Protein AF-A0A8H5XL39-F1 (afdb_monomer)

Nearest PDB structures (foldseek):
  5o1r-assembly1_A  TM=2.141E-01  e=3.597E-01  Neisseria meningitidis
  5o1r-assembly2_B  TM=2.208E-01  e=5.199E-01  Neisseria meningitidis
  2og9-assembly1_A  TM=3.375E-01  e=4.266E+00  Polaromonas sp. JS666
  8iz3-assembly1_A  TM=2.301E-01  e=5.549E+00  Aequorea victoria

Solvent-accessible surface area (backbone atoms only — not comparable to full-atom values): 13547 Å² total; per-residue (Å²): 130,86,73,82,77,81,85,65,69,86,87,86,50,95,49,65,71,30,72,38,78,43,62,37,97,57,47,41,44,32,32,42,26,25,74,36,61,58,75,101,50,79,49,76,38,59,47,29,40,23,35,58,79,29,55,84,44,48,79,43,53,48,58,56,58,41,61,71,59,54,88,61,94,74,80,65,56,51,44,82,46,77,46,100,83,65,46,80,43,77,52,60,76,73,63,49,61,87,45,62,58,48,95,90,40,61,41,58,58,83,77,62,95,56,88,75,68,49,60,41,62,20,37,37,41,39,38,40,38,34,58,71,26,87,84,44,42,95,24,34,22,31,32,34,38,29,24,27,46,77,67,47,74,46,28,43,48,70,70,45,74,31,53,71,60,27,68,47,74,42,55,51,48,57,92,54,60,43,35,40,31,45,35,76,50,89,79,41,60,53,36,40,37,43,87,90,45,73,49,45,30,80,69,82,38,27,84,79,26,58,33,53,38,43,62,41,102,90,38,33,73,58,97,36,28,35,58,28,40,32,40,46,81,40,69,80,126

Sequence (237 aa):
TDRAGEIAGEWQVCYVGGRQFFTHPEVGDFSVTFSKGGGDQDGLHSPIIQLAGYNDWEPFNLDDIIKEQGDSDYGKLCTHGGQPEGILDWSCGVPKSGASAAFGISLIAPDSSQAGFQPGWCTAHVNQYQKNELGTGSKYAFDVVIKDAGGNQIGHVQHVEVDDGGHLSVPSKLPFTFDISAGAVDSDPVTFAYAGQTWVCNGEDQSAHGCTLGNGPNNGYENGDREGDMGFTCDAA

pLDDT: mean 74.23, std 15.85, range [33.22, 95.06]

Radius of gyration: 19.78 Å; Cα contacts (8 Å, |Δi|>4): 502; chains: 1; bounding box: 53×43×57 Å

Foldseek 3Di:
DDDDDDDQDDDDFFDAQTKDWGADPFQGIKIKGFNDADDPAHGTDQIWIFGCLAQNGDTDGVVLLQVLVPDDPPDRQWDWDADPVSDIDIDGDHHTPPDQDDPLAGRDHQDDPDQDAAFFKKKKKKKKFADPASPLHRFIFMWMWIHGPVRHTFWIDPRHTAHAQGKDFIRGSAPWTWMWTHHRDQLDWIWTDDPHDIDTQDPPCCVVWVWDFDRDDVQGDDRRMGIIMTIDGGDDD

Structure (mmCIF, N/CA/C/O backbone):
data_AF-A0A8H5XL39-F1
#
_entry.id   AF-A0A8H5XL39-F1
#
loop_
_atom_site.group_PDB
_atom_site.id
_atom_site.type_symbol
_atom_site.label_atom_id
_atom_site.label_alt_id
_atom_site.label_comp_id
_atom_site.label_asym_id
_atom_site.label_entity_id
_atom_site.label_seq_id
_atom_site.pdbx_PDB_ins_code
_atom_site.Cartn_x
_atom_site.Cartn_y
_atom_site.Cartn_z
_atom_site.occupancy
_atom_site.B_iso_or_equiv
_atom_site.auth_seq_id
_atom_site.auth_comp_id
_atom_site.auth_asym_id
_atom_site.auth_atom_id
_atom_site.pdbx_PDB_model_num
ATOM 1 N N . THR A 1 1 ? 6.159 25.761 -9.282 1.00 33.28 1 THR A N 1
ATOM 2 C CA . THR A 1 1 ? 6.597 25.265 -10.598 1.00 33.28 1 THR A CA 1
ATOM 3 C C . THR A 1 1 ? 7.801 24.402 -10.353 1.00 33.28 1 THR A C 1
ATOM 5 O O . THR A 1 1 ? 8.887 24.939 -10.142 1.00 33.28 1 THR A O 1
ATOM 8 N N . ASP A 1 2 ? 7.572 23.098 -10.256 1.00 33.22 2 ASP A N 1
ATOM 9 C CA . ASP A 1 2 ? 8.635 22.117 -10.070 1.00 33.22 2 ASP A CA 1
ATOM 10 C C . ASP A 1 2 ? 9.589 22.209 -11.261 1.00 33.22 2 ASP A C 1
ATOM 12 O O . ASP A 1 2 ? 9.164 22.320 -12.414 1.00 33.22 2 ASP A O 1
ATOM 16 N N . ARG A 1 3 ? 10.883 22.338 -10.971 1.00 39.66 3 ARG A N 1
ATOM 17 C CA . ARG A 1 3 ? 11.907 22.482 -12.006 1.00 39.66 3 ARG A CA 1
ATOM 18 C C . ARG A 1 3 ? 12.070 21.139 -12.715 1.00 39.66 3 ARG A C 1
ATOM 20 O O . ARG A 1 3 ? 12.139 20.110 -12.052 1.00 39.66 3 ARG A O 1
ATOM 27 N N . ALA A 1 4 ? 12.164 21.170 -14.046 1.00 43.91 4 ALA A N 1
ATOM 28 C CA . ALA A 1 4 ? 12.658 20.038 -14.825 1.00 43.91 4 ALA A CA 1
ATOM 29 C C . ALA A 1 4 ? 14.009 19.582 -14.237 1.00 43.91 4 ALA A C 1
ATOM 31 O O . ALA A 1 4 ? 14.841 20.431 -13.908 1.00 43.91 4 ALA A O 1
ATOM 32 N N . GLY A 1 5 ? 14.132 18.268 -14.032 1.00 55.78 5 GLY A N 1
ATOM 33 C CA . GLY A 1 5 ? 14.998 17.628 -13.038 1.00 55.78 5 GLY A CA 1
ATOM 34 C C . GLY A 1 5 ? 16.476 18.021 -13.047 1.00 55.78 5 GLY A C 1
ATOM 35 O O . GLY A 1 5 ? 17.059 18.371 -14.072 1.00 55.78 5 GLY A O 1
ATOM 36 N N . GLU A 1 6 ? 17.089 17.940 -11.866 1.00 58.81 6 GLU A N 1
ATOM 37 C CA . GLU A 1 6 ? 18.536 18.056 -11.694 1.00 58.81 6 GLU A CA 1
ATOM 38 C C . GLU A 1 6 ? 19.219 16.745 -12.116 1.00 58.81 6 GLU A C 1
ATOM 40 O O . GLU A 1 6 ? 18.739 15.649 -11.821 1.00 58.81 6 GLU A O 1
ATOM 45 N N . ILE A 1 7 ? 20.352 16.844 -12.817 1.00 64.00 7 ILE A N 1
ATOM 46 C CA . ILE A 1 7 ? 21.148 15.672 -13.202 1.00 64.00 7 ILE A CA 1
ATOM 47 C C . ILE A 1 7 ? 21.809 15.112 -11.938 1.00 64.00 7 ILE A C 1
ATOM 49 O O . ILE A 1 7 ? 22.637 15.780 -11.322 1.00 64.00 7 ILE A O 1
ATOM 53 N N . ALA A 1 8 ? 21.467 13.876 -11.569 1.00 64.50 8 ALA A N 1
ATOM 54 C CA . ALA A 1 8 ? 21.927 13.244 -10.329 1.00 64.50 8 ALA A CA 1
ATOM 55 C C . ALA A 1 8 ? 23.402 12.787 -10.338 1.00 64.50 8 ALA A C 1
ATOM 57 O O . ALA A 1 8 ? 23.940 12.428 -9.292 1.00 64.50 8 ALA A O 1
ATOM 58 N N . GLY A 1 9 ? 24.067 12.787 -11.497 1.00 70.81 9 GLY A N 1
ATOM 59 C CA . GLY A 1 9 ? 25.484 12.443 -11.635 1.00 70.81 9 GLY A CA 1
ATOM 60 C C . GLY A 1 9 ? 25.826 11.807 -12.981 1.00 70.81 9 GLY A C 1
ATOM 61 O O . GLY A 1 9 ? 24.971 11.667 -13.854 1.00 70.81 9 GLY A O 1
ATOM 62 N N . GLU A 1 10 ? 27.091 11.419 -13.146 1.00 75.44 10 GLU A N 1
ATOM 63 C CA . GLU A 1 10 ? 27.560 10.673 -14.319 1.00 75.44 10 GLU A CA 1
ATOM 64 C C . GLU A 1 10 ? 27.267 9.175 -14.183 1.00 75.44 10 GLU A C 1
ATOM 66 O O . GLU A 1 10 ? 27.404 8.586 -13.108 1.00 75.44 10 GLU A O 1
ATOM 71 N N . TRP A 1 11 ? 26.903 8.542 -15.297 1.00 79.50 11 TRP A N 1
ATOM 72 C CA . TRP A 1 11 ? 26.612 7.115 -15.348 1.00 79.50 11 TRP A CA 1
ATOM 73 C C . TRP A 1 11 ? 27.886 6.300 -15.596 1.00 79.50 11 TRP A C 1
ATOM 75 O O . TRP A 1 11 ? 28.571 6.511 -16.595 1.00 79.50 11 TRP A O 1
ATOM 85 N N . GLN A 1 12 ? 28.197 5.343 -14.719 1.00 81.06 12 GLN A N 1
ATOM 86 C CA . GLN A 1 12 ? 29.414 4.522 -14.808 1.00 81.06 12 GLN A CA 1
ATOM 87 C C . GLN A 1 12 ? 29.141 3.041 -15.101 1.00 81.06 12 GLN A C 1
ATOM 89 O O . GLN A 1 12 ? 30.077 2.281 -15.351 1.00 81.06 12 GLN A O 1
ATOM 94 N N . VAL A 1 13 ? 27.873 2.614 -15.106 1.00 80.81 13 VAL A N 1
ATOM 95 C CA . VAL A 1 13 ? 27.493 1.200 -15.254 1.00 80.81 13 VAL A CA 1
ATOM 96 C C . VAL A 1 13 ? 26.530 0.987 -16.430 1.00 80.81 13 VAL A C 1
ATOM 98 O O . VAL A 1 13 ? 25.326 0.850 -16.252 1.00 80.81 13 VAL A O 1
ATOM 101 N N . CYS A 1 14 ? 27.044 0.955 -17.661 1.00 79.44 14 CYS A N 1
ATOM 102 C CA . CYS A 1 14 ? 26.228 0.829 -18.882 1.00 79.44 14 CYS A CA 1
ATOM 103 C C . CYS A 1 14 ? 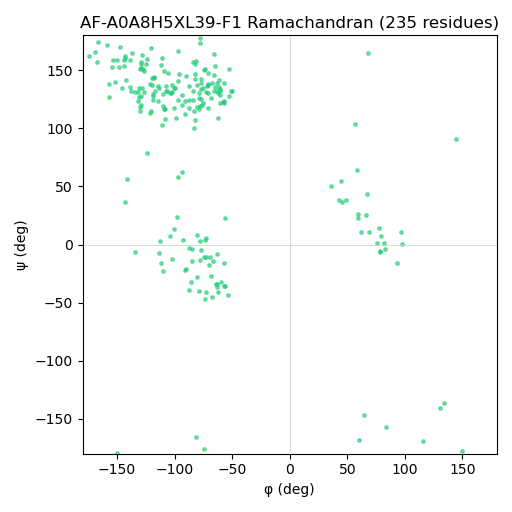26.058 -0.629 -19.362 1.00 79.44 14 CYS A C 1
ATOM 105 O O . CYS A 1 14 ? 26.503 -0.975 -20.455 1.00 79.44 14 CYS A O 1
ATOM 107 N N . TYR A 1 15 ? 25.428 -1.498 -18.567 1.00 85.62 15 TYR A N 1
ATOM 108 C CA . TYR A 1 15 ? 25.039 -2.851 -18.994 1.00 85.62 15 TYR A CA 1
ATOM 109 C C . TYR A 1 15 ? 23.829 -3.375 -18.204 1.00 85.62 15 TYR A C 1
ATOM 111 O O . TYR A 1 15 ? 23.547 -2.906 -17.102 1.00 85.62 15 TYR A O 1
ATOM 119 N N . VAL A 1 16 ? 23.119 -4.363 -18.760 1.00 88.06 16 VAL A N 1
ATOM 120 C CA . VAL A 1 16 ? 21.937 -4.983 -18.132 1.00 88.06 16 VAL A CA 1
ATOM 121 C C . VAL A 1 16 ? 22.298 -5.619 -16.788 1.00 88.06 16 VAL A C 1
ATOM 123 O O . VAL A 1 16 ? 23.278 -6.354 -16.690 1.00 88.06 16 VAL A O 1
ATOM 126 N N . GLY A 1 17 ? 21.504 -5.338 -15.754 1.00 88.88 17 GLY A N 1
ATOM 127 C CA . GLY A 1 17 ? 21.737 -5.792 -14.378 1.00 88.88 17 GLY A CA 1
ATOM 128 C C . GLY A 1 17 ? 22.795 -4.986 -13.617 1.00 88.88 17 GLY A C 1
ATOM 129 O O . GLY A 1 17 ? 22.969 -5.177 -12.415 1.00 88.88 17 GLY A O 1
ATOM 130 N N . GLY A 1 18 ? 23.483 -4.057 -14.283 1.00 90.06 18 GLY A N 1
ATOM 131 C CA . GLY A 1 18 ? 24.383 -3.117 -13.638 1.00 90.06 18 GLY A CA 1
ATOM 132 C C . GLY A 1 18 ? 23.620 -2.124 -12.763 1.00 90.06 18 GLY A C 1
ATOM 133 O O . GLY A 1 18 ? 22.696 -1.463 -13.233 1.00 90.06 18 GLY A O 1
ATOM 134 N N . ARG A 1 19 ? 23.998 -2.019 -11.485 1.00 92.38 19 ARG A N 1
ATOM 135 C CA . ARG A 1 19 ? 23.390 -1.093 -10.520 1.00 92.38 19 ARG A CA 1
ATOM 136 C C . ARG A 1 19 ? 24.270 0.138 -10.335 1.00 92.38 19 ARG A C 1
ATOM 138 O O . ARG A 1 19 ? 25.404 0.022 -9.875 1.00 92.38 19 ARG A O 1
ATOM 145 N N . GLN A 1 20 ? 23.738 1.303 -10.687 1.00 91.12 20 GLN A N 1
ATOM 146 C CA . GLN A 1 20 ? 24.382 2.599 -10.490 1.00 91.12 20 GLN A CA 1
ATOM 147 C C . GLN A 1 20 ? 23.808 3.271 -9.245 1.00 91.12 20 GLN A C 1
ATOM 149 O O . GLN A 1 20 ? 22.594 3.296 -9.078 1.00 91.12 20 GLN A O 1
ATOM 154 N N . PHE A 1 21 ? 24.668 3.835 -8.400 1.00 90.75 21 PHE A N 1
ATOM 155 C CA . PHE A 1 21 ? 24.277 4.567 -7.193 1.00 90.75 21 PHE A CA 1
ATOM 156 C C . PHE A 1 21 ? 24.441 6.074 -7.388 1.00 90.75 21 PHE A C 1
ATOM 158 O O . PHE A 1 21 ? 25.349 6.517 -8.097 1.00 90.75 21 PHE A O 1
ATOM 165 N N . PHE A 1 22 ? 23.575 6.836 -6.733 1.00 88.12 22 PHE A N 1
ATOM 166 C CA . PHE A 1 22 ? 23.490 8.287 -6.775 1.00 88.12 22 PHE A CA 1
ATOM 167 C C . PHE A 1 22 ? 23.128 8.833 -5.392 1.00 88.12 22 PHE A C 1
ATOM 169 O O . PHE A 1 22 ? 22.538 8.130 -4.573 1.00 88.12 22 PHE A O 1
ATOM 176 N N . THR A 1 23 ? 23.412 10.114 -5.175 1.00 84.06 23 THR A N 1
ATOM 177 C CA . THR A 1 23 ? 22.975 10.856 -3.989 1.00 84.06 23 THR A CA 1
ATOM 178 C C . THR A 1 23 ? 22.380 12.177 -4.450 1.00 84.06 23 THR A C 1
ATOM 180 O O . THR A 1 23 ? 23.054 12.952 -5.128 1.00 84.06 23 THR A O 1
ATOM 183 N N . HIS A 1 24 ? 21.130 12.452 -4.079 1.00 80.62 24 HIS A N 1
ATOM 184 C CA . HIS A 1 24 ? 20.454 13.706 -4.411 1.00 80.62 24 HIS A CA 1
ATOM 185 C C . HIS A 1 24 ? 20.004 14.439 -3.139 1.00 80.62 24 HIS A C 1
ATOM 187 O O . HIS A 1 24 ? 19.449 13.795 -2.247 1.00 80.62 24 HIS A O 1
ATOM 193 N N . PRO A 1 25 ? 20.162 15.775 -3.037 1.00 71.69 25 PRO A N 1
ATOM 194 C CA . PRO A 1 25 ? 19.815 16.522 -1.824 1.00 71.69 25 PRO A CA 1
ATOM 195 C C . PRO A 1 25 ? 18.364 16.346 -1.364 1.00 71.69 25 PRO A C 1
ATOM 197 O O . PRO A 1 25 ? 18.100 16.316 -0.166 1.00 71.69 25 PRO A O 1
ATOM 200 N N . GLU A 1 26 ? 17.425 16.225 -2.307 1.00 66.31 26 GLU A N 1
ATOM 201 C CA . GLU A 1 26 ? 16.003 16.074 -1.979 1.00 66.31 26 GLU A CA 1
ATOM 202 C C . GLU A 1 26 ? 15.545 14.624 -1.808 1.00 66.31 26 GLU A C 1
ATOM 204 O O . GLU A 1 26 ? 14.519 14.419 -1.179 1.00 66.31 26 GLU A O 1
ATOM 209 N N . VAL A 1 27 ? 16.255 13.631 -2.350 1.00 69.06 27 VAL A N 1
ATOM 210 C CA . VAL A 1 27 ? 15.794 12.222 -2.392 1.00 69.06 27 VAL A CA 1
ATOM 211 C C . VAL A 1 27 ? 16.622 11.333 -1.456 1.00 69.06 27 VAL A C 1
ATOM 213 O O . VAL A 1 27 ? 16.145 10.308 -0.984 1.00 69.06 27 VAL A O 1
ATOM 216 N N . GLY A 1 28 ? 17.845 11.752 -1.122 1.00 76.19 28 GLY A N 1
ATOM 217 C CA . GLY A 1 28 ? 18.827 10.930 -0.424 1.00 76.19 28 GLY A CA 1
ATOM 218 C C . GLY A 1 28 ? 19.598 10.024 -1.383 1.00 76.19 28 GLY A C 1
ATOM 219 O O . GLY A 1 28 ? 19.727 10.323 -2.575 1.00 76.19 28 GLY A O 1
ATOM 220 N N . ASP A 1 29 ? 20.139 8.934 -0.844 1.00 83.25 29 ASP A N 1
ATOM 221 C CA . ASP A 1 29 ? 20.838 7.924 -1.635 1.00 83.25 29 ASP A CA 1
ATOM 222 C C . ASP A 1 29 ? 19.830 7.068 -2.403 1.00 83.25 29 ASP A C 1
ATOM 224 O O . ASP A 1 29 ? 18.823 6.614 -1.856 1.00 83.25 29 ASP A O 1
ATOM 228 N N . PHE A 1 30 ? 20.109 6.829 -3.678 1.00 86.12 30 PHE A N 1
ATOM 229 C CA . PHE A 1 30 ? 19.300 5.964 -4.520 1.00 86.12 30 PHE A CA 1
ATOM 230 C C . PHE A 1 30 ? 20.147 5.243 -5.557 1.00 86.12 30 PHE A C 1
ATOM 232 O O . PHE A 1 30 ? 21.334 5.508 -5.735 1.00 86.12 30 PHE A O 1
ATOM 239 N N . SER A 1 31 ? 19.540 4.281 -6.235 1.00 89.81 31 SER A N 1
ATOM 240 C CA . SER A 1 31 ? 20.189 3.523 -7.283 1.00 89.81 31 SER A CA 1
ATOM 241 C C . SER A 1 31 ? 19.227 3.189 -8.395 1.00 89.81 31 SER A C 1
ATOM 243 O O . SER A 1 31 ? 18.027 3.051 -8.161 1.00 89.81 31 SER A O 1
ATOM 245 N N . VAL A 1 32 ? 19.783 3.001 -9.581 1.00 88.75 32 VAL A N 1
ATOM 246 C CA . VAL A 1 32 ? 19.041 2.598 -10.765 1.00 88.75 32 VAL A CA 1
ATOM 247 C C . VAL A 1 32 ? 19.718 1.381 -11.386 1.00 88.75 32 VAL A C 1
ATOM 249 O O . VAL A 1 32 ? 20.944 1.343 -11.535 1.00 88.75 32 VAL A O 1
ATOM 252 N N . THR A 1 33 ? 18.914 0.389 -11.755 1.00 91.00 33 THR A N 1
ATOM 253 C CA . THR A 1 33 ? 19.331 -0.804 -12.496 1.00 91.00 33 THR A CA 1
ATOM 254 C C . THR A 1 33 ? 18.457 -0.960 -13.727 1.00 91.00 33 THR A C 1
ATOM 256 O O . THR A 1 33 ? 17.239 -0.936 -13.621 1.00 91.00 33 THR A O 1
ATOM 259 N N . PHE A 1 34 ? 19.050 -1.175 -14.897 1.00 88.88 34 PHE A N 1
ATOM 260 C CA . PHE A 1 34 ? 18.278 -1.528 -16.089 1.00 88.88 34 PHE A CA 1
ATOM 261 C C . PHE A 1 34 ? 18.157 -3.043 -16.208 1.00 88.88 34 PHE A C 1
ATOM 263 O O . PHE A 1 34 ? 19.164 -3.755 -16.235 1.00 88.88 34 PHE A O 1
ATOM 270 N N . SER A 1 35 ? 16.923 -3.538 -16.268 1.00 88.25 35 SER A N 1
ATOM 271 C CA . SER A 1 35 ? 16.641 -4.978 -16.333 1.00 88.25 35 SER A CA 1
ATOM 272 C C . SER A 1 35 ? 16.684 -5.542 -17.754 1.00 88.25 35 SER A C 1
ATOM 274 O O . SER A 1 35 ? 16.768 -6.7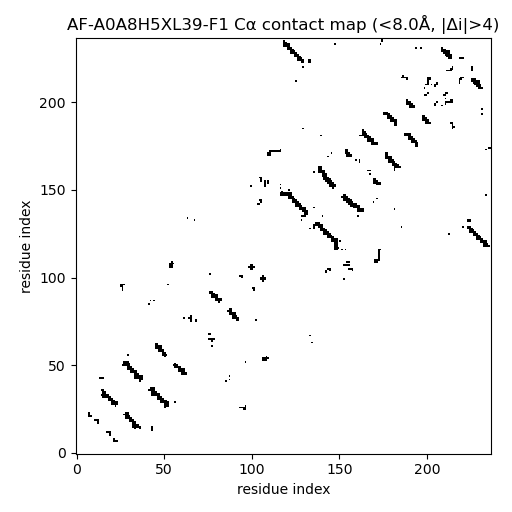59 -17.926 1.00 88.25 35 SER A O 1
ATOM 276 N N . LYS A 1 36 ? 16.670 -4.680 -18.778 1.00 85.56 36 LYS A N 1
ATOM 277 C CA . LYS A 1 36 ? 16.680 -5.075 -20.190 1.00 85.56 36 LYS A CA 1
ATOM 278 C C . LYS A 1 36 ? 17.605 -4.187 -21.022 1.00 85.56 36 LYS A C 1
ATOM 280 O O . LYS A 1 36 ? 17.958 -3.074 -20.628 1.00 85.56 36 LYS A O 1
ATOM 285 N N . GLY A 1 37 ? 18.020 -4.706 -22.173 1.00 83.06 37 GLY A N 1
ATOM 286 C CA . GLY A 1 37 ? 18.826 -3.971 -23.139 1.00 83.06 37 GLY A CA 1
ATOM 287 C C . GLY A 1 37 ? 18.697 -4.548 -24.544 1.00 83.06 37 GLY A C 1
ATOM 288 O O . GLY A 1 37 ? 18.724 -5.769 -24.708 1.00 83.06 37 GLY A O 1
ATOM 289 N N . GLY A 1 38 ? 18.596 -3.663 -25.537 1.00 71.19 38 GLY A N 1
ATOM 290 C CA . GLY A 1 38 ? 18.341 -4.004 -26.939 1.00 71.19 38 GLY A CA 1
ATOM 291 C C . GLY A 1 38 ? 16.931 -4.561 -27.197 1.00 71.19 38 GLY A C 1
ATOM 292 O O . GLY A 1 38 ? 16.233 -4.980 -26.279 1.00 71.19 38 GLY A O 1
ATOM 293 N N . GLY A 1 39 ? 16.512 -4.595 -28.466 1.00 65.25 39 GLY A N 1
ATOM 294 C CA . GLY A 1 39 ? 15.181 -5.058 -28.885 1.00 65.25 39 GLY A CA 1
ATOM 295 C C . GLY A 1 39 ? 14.507 -4.058 -29.825 1.00 65.25 39 GLY A C 1
ATOM 296 O O . GLY A 1 39 ? 15.180 -3.464 -30.662 1.00 65.25 39 GLY A O 1
ATOM 297 N N . ASP A 1 40 ? 13.194 -3.856 -29.667 1.00 60.09 40 ASP A N 1
ATOM 298 C CA . ASP A 1 40 ? 12.421 -2.826 -30.393 1.00 60.09 40 ASP A CA 1
ATOM 299 C C . ASP A 1 40 ? 12.786 -1.390 -29.960 1.00 60.09 40 ASP A C 1
ATOM 301 O O . ASP A 1 40 ? 12.385 -0.415 -30.595 1.00 60.09 40 ASP A O 1
ATOM 305 N N . GLN A 1 41 ? 13.546 -1.265 -28.868 1.00 59.41 41 GLN A N 1
ATOM 306 C CA . GLN A 1 41 ? 14.144 -0.031 -28.375 1.00 59.41 41 GLN A CA 1
ATOM 307 C C . GLN A 1 41 ? 15.674 -0.185 -28.379 1.00 59.41 41 GLN A C 1
ATOM 309 O O . GLN A 1 41 ? 16.209 -1.168 -27.858 1.00 59.41 41 GLN A O 1
ATOM 314 N N . ASP A 1 42 ? 16.385 0.782 -28.964 1.00 66.75 42 ASP A N 1
ATOM 315 C CA . ASP A 1 42 ? 17.851 0.820 -28.950 1.00 66.75 42 ASP A CA 1
ATOM 316 C C . ASP A 1 42 ? 18.349 1.318 -27.580 1.00 66.75 42 ASP A C 1
ATOM 318 O O . ASP A 1 42 ? 18.057 2.440 -27.172 1.00 66.75 42 ASP A O 1
ATOM 322 N N . GLY A 1 43 ? 19.124 0.494 -26.861 1.00 77.38 43 GLY A N 1
ATOM 323 C CA . GLY A 1 43 ? 19.767 0.864 -25.588 1.00 77.38 43 GLY A CA 1
ATOM 324 C C . GLY A 1 43 ? 19.295 0.076 -24.359 1.00 77.38 43 GLY A C 1
ATOM 325 O O . GLY A 1 43 ? 18.645 -0.960 -24.482 1.00 77.38 43 GLY A O 1
ATOM 326 N N . LEU A 1 44 ? 19.693 0.533 -23.162 1.00 80.94 44 LEU A N 1
ATOM 327 C CA . LEU A 1 44 ? 19.223 -0.006 -21.877 1.00 80.94 44 LEU A CA 1
ATOM 328 C C . LEU A 1 44 ? 17.847 0.574 -21.540 1.00 80.94 44 LEU A C 1
ATOM 330 O O . LEU A 1 44 ? 17.634 1.774 -21.691 1.00 80.94 44 LEU A O 1
ATOM 334 N N . HIS A 1 45 ? 16.936 -0.265 -21.057 1.00 80.69 45 HIS A N 1
ATOM 335 C CA . HIS A 1 45 ? 15.566 0.136 -20.736 1.00 80.69 45 HIS A CA 1
ATOM 336 C C . HIS A 1 45 ? 14.997 -0.701 -19.582 1.00 80.69 45 HIS A C 1
ATOM 338 O O . HIS A 1 45 ? 15.687 -1.554 -19.011 1.00 80.69 45 HIS A O 1
ATOM 344 N N . SER A 1 46 ? 13.740 -0.433 -19.214 1.00 82.19 46 SER A N 1
ATOM 345 C CA . SER A 1 46 ? 13.067 -1.046 -18.062 1.00 82.19 46 SER A CA 1
ATOM 346 C C . SER A 1 46 ? 13.813 -0.781 -16.742 1.00 82.19 46 SER A C 1
ATOM 348 O O . SER A 1 46 ? 14.383 -1.713 -16.151 1.00 82.19 46 SER A O 1
ATOM 350 N N . PRO A 1 47 ? 13.898 0.498 -16.319 1.00 83.69 47 PRO A N 1
ATOM 351 C CA . PRO A 1 47 ? 14.604 0.888 -15.107 1.00 83.69 47 PRO A CA 1
ATOM 352 C C . PRO A 1 47 ? 13.910 0.371 -13.844 1.00 83.69 47 PRO A C 1
ATOM 354 O O . PRO A 1 47 ? 12.692 0.436 -13.694 1.00 83.69 47 PRO A O 1
ATOM 357 N N . ILE A 1 48 ? 14.735 -0.087 -12.911 1.00 86.00 48 ILE A N 1
ATOM 358 C CA . ILE A 1 48 ? 14.385 -0.418 -11.538 1.00 86.00 48 ILE A CA 1
ATOM 359 C C . ILE A 1 48 ? 15.041 0.634 -10.651 1.00 86.00 48 ILE A C 1
ATOM 361 O O . ILE A 1 48 ? 16.268 0.765 -10.662 1.00 86.00 48 ILE A O 1
ATOM 365 N N . ILE A 1 49 ? 14.242 1.385 -9.899 1.00 84.94 49 ILE A N 1
ATOM 366 C CA . ILE A 1 49 ? 14.732 2.368 -8.927 1.00 84.94 49 ILE A CA 1
ATOM 367 C C . ILE A 1 49 ? 14.735 1.721 -7.544 1.00 84.94 49 ILE A C 1
ATOM 369 O O . ILE A 1 49 ? 13.824 0.982 -7.206 1.00 84.94 49 ILE A O 1
ATOM 373 N N . GLN A 1 50 ? 15.747 1.994 -6.729 1.00 84.38 50 GLN A N 1
ATOM 374 C CA . GLN A 1 50 ? 15.762 1.634 -5.308 1.00 84.38 50 GLN A CA 1
ATOM 375 C C . GLN A 1 50 ? 16.246 2.850 -4.528 1.00 84.38 50 GLN A C 1
ATOM 377 O O . GLN A 1 50 ? 17.272 3.430 -4.887 1.00 84.38 50 GLN A O 1
ATOM 382 N N . LEU A 1 51 ? 15.545 3.237 -3.469 1.00 79.38 51 LEU A N 1
ATOM 383 C CA . LEU A 1 51 ? 15.936 4.365 -2.621 1.00 79.38 51 LEU A CA 1
ATOM 384 C C . LEU A 1 51 ? 16.475 3.809 -1.298 1.00 79.38 51 LEU A C 1
ATOM 386 O O . LEU A 1 51 ? 15.841 2.956 -0.690 1.00 79.38 51 LEU A O 1
ATOM 390 N N . ALA A 1 52 ? 17.628 4.282 -0.825 1.00 75.31 52 ALA A N 1
ATOM 391 C CA . ALA A 1 52 ? 18.219 3.808 0.431 1.00 75.31 52 ALA A CA 1
ATOM 392 C C . ALA A 1 52 ? 17.336 4.131 1.642 1.00 75.31 52 ALA A C 1
ATOM 394 O O . ALA A 1 52 ? 17.262 3.370 2.601 1.00 75.31 52 ALA A O 1
ATOM 395 N N . GLY A 1 53 ? 16.649 5.275 1.584 1.00 64.12 53 GLY A N 1
ATOM 396 C CA . GLY A 1 53 ? 15.677 5.687 2.594 1.00 64.12 53 GLY A CA 1
ATOM 397 C C . GLY A 1 53 ? 14.363 4.903 2.553 1.00 64.12 53 GLY A C 1
ATOM 398 O O . GLY A 1 53 ? 13.446 5.274 3.277 1.00 64.12 53 GLY A O 1
ATOM 399 N N . TYR A 1 54 ? 14.250 3.871 1.711 1.00 60.16 54 TYR A N 1
ATOM 400 C CA . TYR A 1 54 ? 13.010 3.155 1.445 1.00 60.16 54 TYR A CA 1
ATOM 401 C C . TYR A 1 54 ? 13.197 1.638 1.560 1.00 60.16 54 TYR A C 1
ATOM 403 O O . TYR A 1 54 ? 13.953 1.053 0.785 1.00 60.16 54 TYR A O 1
ATOM 411 N N . ASN A 1 55 ? 12.521 1.032 2.545 1.00 57.53 55 ASN A N 1
ATOM 412 C CA . ASN A 1 55 ? 12.440 -0.416 2.791 1.00 57.53 55 ASN A CA 1
ATOM 413 C C . ASN A 1 55 ? 13.741 -1.201 2.477 1.00 57.53 55 ASN A C 1
ATOM 415 O O . ASN A 1 55 ? 13.737 -2.158 1.710 1.00 57.53 55 ASN A O 1
ATOM 419 N N . ASP A 1 56 ? 14.873 -0.724 3.018 1.00 67.00 56 ASP A N 1
ATOM 420 C CA . ASP A 1 56 ? 16.228 -1.254 2.773 1.00 67.00 56 ASP A CA 1
ATOM 421 C C . ASP A 1 56 ? 16.520 -1.563 1.291 1.00 67.00 56 ASP A C 1
ATOM 423 O O . ASP A 1 56 ? 16.920 -2.666 0.919 1.00 67.00 56 ASP A O 1
ATOM 427 N N . TRP A 1 57 ? 16.330 -0.554 0.434 1.00 77.31 57 TRP A N 1
ATOM 428 C CA . TRP A 1 57 ? 16.518 -0.650 -1.012 1.00 77.31 57 TRP A CA 1
ATOM 429 C C . TRP A 1 57 ? 15.508 -1.560 -1.722 1.00 77.31 57 TRP A C 1
ATOM 431 O O . TRP A 1 57 ? 15.883 -2.309 -2.626 1.00 77.31 57 TRP A O 1
ATOM 441 N N . GLU A 1 58 ? 14.227 -1.487 -1.383 1.00 74.31 58 GLU A N 1
ATOM 442 C CA . GLU A 1 58 ? 13.194 -2.203 -2.138 1.00 74.31 58 GLU A CA 1
ATOM 443 C C . GLU A 1 58 ? 13.132 -1.738 -3.616 1.00 74.31 58 GLU A C 1
ATOM 445 O O . GLU A 1 58 ? 13.240 -0.536 -3.895 1.00 74.31 58 GLU A O 1
ATOM 450 N N . PRO A 1 59 ? 13.036 -2.673 -4.585 1.00 81.12 59 PRO A N 1
ATOM 451 C CA . PRO A 1 59 ? 12.997 -2.359 -6.012 1.00 81.12 59 PRO A CA 1
ATOM 452 C C . PRO A 1 59 ? 11.630 -1.875 -6.501 1.00 81.12 59 PRO A C 1
ATOM 454 O O . PRO A 1 59 ? 10.638 -2.588 -6.432 1.00 81.12 59 PRO A O 1
ATOM 457 N N . PHE A 1 60 ? 11.628 -0.708 -7.140 1.00 75.12 60 PHE A N 1
ATOM 458 C CA . PHE A 1 60 ? 10.512 -0.162 -7.905 1.00 75.12 60 PHE A CA 1
ATOM 459 C C . PHE A 1 60 ? 10.713 -0.431 -9.395 1.00 75.12 60 PHE A C 1
ATOM 461 O O . PHE A 1 60 ? 11.572 0.194 -10.025 1.00 75.12 60 PHE A O 1
ATOM 468 N N . ASN A 1 61 ? 9.929 -1.337 -9.979 1.00 80.00 61 ASN A N 1
ATOM 469 C CA . ASN A 1 61 ? 9.959 -1.572 -11.420 1.00 80.00 61 ASN A CA 1
ATOM 470 C C . ASN A 1 61 ? 9.098 -0.532 -12.150 1.00 80.00 61 ASN A C 1
ATOM 472 O O . ASN A 1 61 ? 7.870 -0.585 -12.105 1.00 80.00 61 ASN A O 1
ATOM 476 N N . LEU A 1 62 ? 9.738 0.412 -12.844 1.00 74.81 62 LEU A N 1
ATOM 477 C CA . LEU A 1 62 ? 9.013 1.517 -13.475 1.00 74.81 62 LEU A CA 1
ATOM 478 C C . LEU A 1 62 ? 8.130 1.066 -14.644 1.00 74.81 62 LEU A C 1
ATOM 480 O O . LEU A 1 62 ? 7.120 1.710 -14.917 1.00 74.81 62 LEU A O 1
ATOM 484 N N . ASP A 1 63 ? 8.472 -0.039 -15.313 1.00 74.56 63 ASP A N 1
ATOM 485 C CA . ASP A 1 63 ? 7.624 -0.602 -16.369 1.00 74.56 63 ASP A CA 1
ATOM 486 C C . ASP A 1 63 ? 6.268 -1.051 -15.820 1.00 74.56 63 ASP A C 1
ATOM 488 O O . ASP A 1 63 ? 5.267 -0.953 -16.527 1.00 74.56 63 ASP A O 1
ATOM 492 N N . ASP A 1 64 ? 6.242 -1.582 -14.598 1.00 71.06 64 ASP A N 1
ATOM 493 C CA . ASP A 1 64 ? 5.015 -2.090 -13.985 1.00 71.06 64 ASP A CA 1
ATOM 494 C C . ASP A 1 64 ? 4.135 -0.904 -13.574 1.00 71.06 64 ASP A C 1
ATOM 496 O O . ASP A 1 64 ? 3.002 -0.805 -14.038 1.00 71.06 64 ASP A O 1
ATOM 500 N N . ILE A 1 65 ? 4.728 0.099 -12.918 1.00 66.94 65 ILE A N 1
ATOM 501 C CA . ILE A 1 65 ? 4.075 1.373 -12.570 1.00 66.94 65 ILE A CA 1
ATOM 502 C C . ILE A 1 65 ? 3.457 2.064 -13.800 1.00 66.94 65 ILE A C 1
ATOM 504 O O . ILE A 1 65 ? 2.350 2.594 -13.742 1.00 66.94 65 ILE A O 1
ATOM 508 N N . ILE A 1 66 ? 4.165 2.094 -14.934 1.00 67.25 66 ILE A N 1
ATOM 509 C CA . ILE A 1 66 ? 3.670 2.759 -16.150 1.00 67.25 66 ILE A CA 1
ATOM 510 C C . ILE A 1 66 ? 2.542 1.970 -16.805 1.00 67.25 66 ILE A C 1
ATOM 512 O O . ILE A 1 66 ? 1.576 2.574 -17.273 1.00 67.25 66 ILE A O 1
ATOM 516 N N . LYS A 1 67 ? 2.647 0.637 -16.856 1.00 66.50 67 LYS A N 1
ATOM 517 C CA . LYS A 1 67 ? 1.563 -0.203 -17.383 1.00 66.50 67 LYS A CA 1
ATOM 518 C C . LYS A 1 67 ? 0.302 -0.060 -16.540 1.00 66.50 67 LYS A C 1
ATOM 520 O O . LYS A 1 67 ? -0.778 0.033 -17.112 1.00 66.50 67 LYS A O 1
ATOM 525 N N . GLU A 1 68 ? 0.454 -0.005 -15.221 1.00 61.06 68 GLU A N 1
ATOM 526 C CA . GLU A 1 68 ? -0.646 0.193 -14.275 1.00 61.06 68 GLU A CA 1
ATOM 527 C C . GLU A 1 68 ? -1.338 1.553 -14.467 1.00 61.06 68 GLU A C 1
ATOM 529 O O . GLU A 1 68 ? -2.553 1.649 -14.346 1.00 61.06 68 GLU A O 1
ATOM 534 N N . GLN A 1 69 ? -0.604 2.603 -14.856 1.00 59.03 69 GLN A N 1
ATOM 535 C CA . GLN A 1 69 ? -1.163 3.952 -15.057 1.00 59.03 69 GLN A CA 1
ATOM 536 C C . GLN A 1 69 ? -1.930 4.146 -16.375 1.00 59.03 69 GLN A C 1
ATOM 538 O O . GLN A 1 69 ? -2.641 5.144 -16.540 1.00 59.03 69 GLN A O 1
ATOM 543 N N . GLY A 1 70 ? -1.803 3.212 -17.319 1.00 56.38 70 GLY A N 1
ATOM 544 C CA . GLY A 1 70 ? -2.481 3.265 -18.612 1.00 56.38 70 GLY A CA 1
ATOM 545 C C . GLY A 1 70 ? -2.141 4.493 -19.478 1.00 56.38 70 GLY A C 1
ATOM 546 O O . GLY A 1 70 ? -1.200 5.259 -19.246 1.00 56.38 70 GLY A O 1
ATOM 547 N N . ASP A 1 71 ? -2.927 4.690 -20.541 1.00 55.81 71 ASP A N 1
ATOM 548 C CA . ASP A 1 71 ? -2.648 5.707 -21.567 1.00 55.81 71 ASP A CA 1
ATOM 549 C C . ASP A 1 71 ? -3.160 7.118 -21.231 1.00 55.81 71 ASP A C 1
ATOM 551 O O . ASP A 1 71 ? -2.870 8.050 -21.976 1.00 55.81 71 ASP A O 1
ATOM 555 N N . SER A 1 72 ? -3.869 7.327 -20.119 1.00 46.28 72 SER A N 1
ATOM 556 C CA . SER A 1 72 ? -4.537 8.610 -19.853 1.00 46.28 72 SER A CA 1
ATOM 557 C C . SER A 1 72 ? -3.558 9.758 -19.528 1.00 46.28 72 SER A C 1
ATOM 559 O O . SER A 1 72 ? -2.661 9.625 -18.701 1.00 46.28 72 SER A O 1
ATOM 561 N N . ASP A 1 73 ? -3.716 10.901 -20.205 1.00 36.88 73 ASP A N 1
ATOM 562 C CA . ASP A 1 73 ? -2.761 12.029 -20.238 1.00 36.88 73 ASP A CA 1
ATOM 563 C C . ASP A 1 73 ? -2.681 12.889 -18.955 1.00 36.88 73 ASP A C 1
ATOM 565 O O . ASP A 1 73 ? -1.946 13.878 -18.915 1.00 36.88 73 ASP A O 1
ATOM 569 N N . TYR A 1 74 ? -3.398 12.542 -17.883 1.00 35.06 74 TYR A N 1
ATOM 570 C CA . TYR A 1 74 ? -3.411 13.326 -16.646 1.00 35.06 74 TYR A CA 1
ATOM 571 C C . TYR A 1 74 ? -2.929 12.486 -15.460 1.00 35.06 74 TYR A C 1
ATOM 573 O O . TYR A 1 74 ? -3.596 11.545 -15.056 1.00 35.06 74 TYR A O 1
ATOM 581 N N . GLY A 1 75 ? -1.785 12.864 -14.875 1.00 42.34 75 GLY A N 1
ATOM 582 C CA . GLY A 1 75 ? -1.318 12.315 -13.593 1.00 42.34 75 GLY A CA 1
ATOM 583 C C . GLY A 1 75 ? -0.305 11.168 -13.658 1.00 42.34 75 GLY A C 1
ATOM 584 O O . GLY A 1 75 ? -0.023 10.586 -12.616 1.00 42.34 75 GLY A O 1
ATOM 585 N N . LYS A 1 76 ? 0.274 10.859 -14.830 1.00 50.75 76 LYS A N 1
ATOM 586 C CA . LYS A 1 76 ? 1.325 9.831 -14.945 1.00 50.75 76 LYS A CA 1
ATOM 587 C C . LYS A 1 76 ? 2.507 10.169 -14.038 1.00 50.75 76 LYS A C 1
ATOM 589 O O . LYS A 1 76 ? 3.109 11.237 -14.157 1.00 50.75 76 LYS A O 1
ATOM 594 N N . LEU A 1 77 ? 2.831 9.246 -13.140 1.00 61.50 77 LEU A N 1
ATOM 595 C CA . LEU A 1 77 ? 3.941 9.378 -12.207 1.00 61.50 77 LEU A CA 1
ATOM 596 C C . LEU A 1 77 ? 5.280 9.346 -12.930 1.00 61.50 77 LEU A C 1
ATOM 598 O O . LEU A 1 77 ? 6.190 10.120 -12.636 1.00 61.50 77 LEU A O 1
ATOM 602 N N . CYS A 1 78 ? 5.379 8.392 -13.843 1.00 61.75 78 CYS A N 1
ATOM 603 C CA . CYS A 1 78 ? 6.510 8.200 -14.706 1.00 61.75 78 CYS A CA 1
ATOM 604 C C . CYS A 1 78 ? 6.020 8.364 -16.132 1.00 61.75 78 CYS A C 1
ATOM 606 O O . CYS A 1 78 ? 5.049 7.743 -16.559 1.00 61.75 78 CYS A O 1
ATOM 608 N N . THR A 1 79 ? 6.698 9.216 -16.877 1.00 65.69 79 THR A N 1
ATOM 609 C CA . THR A 1 79 ? 6.474 9.370 -18.304 1.00 65.69 79 THR A CA 1
ATOM 610 C C . THR A 1 79 ? 7.679 8.818 -19.034 1.00 65.69 79 THR A C 1
ATOM 612 O O . THR A 1 79 ? 8.827 9.123 -18.709 1.00 65.69 79 THR A O 1
ATOM 615 N N . HIS A 1 80 ? 7.391 7.961 -20.005 1.00 66.88 80 HIS A N 1
ATOM 616 C CA . HIS A 1 80 ? 8.365 7.466 -20.957 1.00 66.88 80 HIS A CA 1
ATOM 617 C C . HIS A 1 80 ? 8.258 8.309 -22.229 1.00 66.88 80 HIS A C 1
ATOM 619 O O . HIS A 1 80 ? 7.178 8.424 -22.814 1.00 66.88 80 HIS A O 1
ATOM 625 N N . GLY A 1 81 ? 9.371 8.905 -22.646 1.00 66.38 81 GLY A N 1
ATOM 626 C CA . GLY A 1 81 ? 9.465 9.722 -23.848 1.00 66.38 81 GLY A CA 1
ATOM 627 C C . GLY A 1 81 ? 10.640 9.302 -24.724 1.00 66.38 81 GLY A C 1
ATOM 628 O O . GLY A 1 81 ? 11.658 8.813 -24.243 1.00 66.38 81 GLY A O 1
ATOM 629 N N . GLY A 1 82 ? 10.507 9.514 -26.032 1.00 59.03 82 GLY A N 1
ATOM 630 C CA . GLY A 1 82 ? 11.626 9.427 -26.968 1.00 59.03 82 GLY A CA 1
ATOM 631 C C . GLY A 1 82 ? 12.097 10.825 -27.351 1.00 59.03 82 GLY A C 1
ATOM 632 O O . GLY A 1 82 ? 11.281 11.660 -27.749 1.00 59.03 82 GLY A O 1
ATOM 633 N N . GLN A 1 83 ? 13.400 11.089 -27.262 1.00 58.66 83 GLN A N 1
ATOM 634 C CA . GLN A 1 83 ? 13.985 12.285 -27.867 1.00 58.66 83 GLN A CA 1
ATOM 635 C C . GLN A 1 83 ? 14.297 12.055 -29.360 1.00 58.66 83 GLN A C 1
ATOM 637 O O . GLN A 1 83 ? 14.495 10.911 -29.777 1.00 58.66 83 GLN A O 1
ATOM 642 N N . PRO A 1 84 ? 14.391 13.121 -30.185 1.00 50.09 84 PRO A N 1
ATOM 643 C CA . PRO A 1 84 ? 14.635 13.018 -31.632 1.00 50.09 84 PRO A CA 1
ATOM 644 C C . PRO A 1 84 ? 15.912 12.262 -32.039 1.00 50.09 84 PRO A C 1
ATOM 646 O O . PRO A 1 84 ? 16.045 11.878 -33.197 1.00 50.09 84 PRO A O 1
ATOM 649 N N . GLU A 1 85 ? 16.845 12.050 -31.109 1.00 58.16 85 GLU A N 1
ATOM 650 C CA . GLU A 1 85 ? 18.147 11.409 -31.342 1.00 58.16 85 GLU A CA 1
ATOM 651 C C . GLU A 1 85 ? 18.194 9.926 -30.920 1.00 58.16 85 GLU A C 1
ATOM 653 O O . GLU A 1 85 ? 19.273 9.348 -30.830 1.00 58.16 85 GLU A O 1
ATOM 658 N N . GLY A 1 86 ? 17.043 9.292 -30.657 1.00 57.62 86 GLY A N 1
ATOM 659 C CA . GLY A 1 86 ? 16.988 7.881 -30.239 1.00 57.62 86 GLY A CA 1
ATOM 660 C C . GLY A 1 86 ? 17.364 7.653 -28.771 1.00 57.62 86 GLY A C 1
ATOM 661 O O . GLY A 1 86 ? 17.605 6.523 -28.359 1.00 57.62 86 GLY A O 1
ATOM 662 N N . ILE A 1 87 ? 17.410 8.724 -27.977 1.00 61.62 87 ILE A N 1
ATOM 663 C CA . ILE A 1 87 ? 17.615 8.659 -26.531 1.00 61.62 87 ILE A CA 1
ATOM 664 C C . ILE A 1 87 ? 16.259 8.398 -25.869 1.00 61.62 87 ILE A C 1
ATOM 666 O O . ILE A 1 87 ? 15.306 9.157 -26.077 1.00 61.62 87 ILE A O 1
ATOM 670 N N . LEU A 1 88 ? 16.188 7.326 -25.080 1.00 63.34 88 LEU A N 1
ATOM 671 C CA . LEU A 1 88 ? 15.056 7.028 -24.205 1.00 63.34 88 LEU A CA 1
ATOM 672 C C . LEU A 1 88 ? 15.146 7.921 -22.964 1.00 63.34 88 LEU A C 1
ATOM 674 O O . LEU A 1 88 ? 16.170 7.923 -22.280 1.00 63.34 88 LEU A O 1
ATOM 678 N N . ASP A 1 89 ? 14.083 8.670 -22.686 1.00 67.94 89 ASP A N 1
ATOM 679 C CA . ASP A 1 89 ? 13.969 9.536 -21.515 1.00 67.94 89 ASP A CA 1
ATOM 680 C C . ASP A 1 89 ? 12.874 9.008 -20.584 1.00 67.94 89 ASP A C 1
ATOM 682 O O . ASP A 1 89 ? 11.774 8.648 -21.017 1.00 67.94 89 ASP A O 1
ATOM 686 N N . TRP A 1 90 ? 13.195 8.968 -19.295 1.00 64.75 90 TRP A N 1
ATOM 687 C CA . TRP A 1 90 ? 12.282 8.578 -18.233 1.00 64.75 90 TRP A CA 1
ATOM 688 C C . TRP A 1 90 ? 12.189 9.742 -17.260 1.00 64.75 90 TRP A C 1
ATOM 690 O O . TRP A 1 90 ? 13.149 10.057 -16.557 1.00 64.75 90 TRP A O 1
ATOM 700 N N . SER A 1 91 ? 11.015 10.362 -17.187 1.00 67.12 91 SER A N 1
ATOM 701 C CA . SER A 1 91 ? 10.742 11.393 -16.194 1.00 67.12 91 SER A CA 1
ATOM 702 C C . SER A 1 91 ? 9.785 10.841 -15.153 1.00 67.12 91 SER A C 1
ATOM 704 O O . SER A 1 91 ? 8.608 10.643 -15.442 1.00 67.12 91 SER A O 1
ATOM 706 N N . CYS A 1 92 ? 10.305 10.580 -13.956 1.00 62.75 92 CYS A N 1
ATOM 707 C CA . CYS A 1 92 ? 9.535 10.096 -12.818 1.00 62.75 92 CYS A CA 1
ATOM 708 C C . CYS A 1 92 ? 9.502 11.134 -11.699 1.00 62.75 92 CYS A C 1
ATOM 710 O O . CYS A 1 92 ? 10.539 11.692 -11.333 1.00 62.75 92 CYS A O 1
ATOM 712 N N . GLY A 1 93 ? 8.330 11.342 -11.101 1.00 60.81 93 GLY A N 1
ATOM 713 C CA . GLY A 1 93 ? 8.262 11.917 -9.762 1.00 60.81 93 GLY A CA 1
ATOM 714 C C . GLY A 1 93 ? 8.933 10.959 -8.777 1.00 60.81 93 GLY A C 1
ATOM 715 O O . GLY A 1 93 ? 8.667 9.765 -8.813 1.00 60.81 93 GLY A O 1
ATOM 716 N N . VAL A 1 94 ? 9.817 11.456 -7.914 1.00 59.97 94 VAL A N 1
ATOM 717 C CA . VAL A 1 94 ? 10.433 10.670 -6.832 1.00 59.97 94 VAL A CA 1
ATOM 718 C C . VAL A 1 94 ? 10.045 11.264 -5.477 1.00 59.97 94 VAL A C 1
ATOM 720 O O . VAL A 1 94 ? 9.906 12.488 -5.372 1.00 59.97 94 VAL A O 1
ATOM 723 N N . PRO A 1 95 ? 9.841 10.438 -4.435 1.00 54.47 95 PRO A N 1
ATOM 724 C CA . PRO A 1 95 ? 9.491 10.937 -3.115 1.00 54.47 95 PRO A CA 1
ATOM 725 C C . PRO A 1 95 ? 10.628 11.789 -2.560 1.00 54.47 95 PRO A C 1
ATOM 727 O O . PRO A 1 95 ? 11.800 11.426 -2.675 1.00 54.47 95 PRO A O 1
ATOM 730 N N . LYS A 1 96 ? 10.291 12.903 -1.908 1.00 56.44 96 LYS A N 1
ATOM 731 C CA . LYS A 1 96 ? 11.287 13.655 -1.142 1.00 56.44 96 LYS A CA 1
ATOM 732 C C . LYS A 1 96 ? 11.677 12.868 0.106 1.00 56.44 96 LYS A C 1
ATOM 734 O O . LYS A 1 96 ? 10.847 12.194 0.712 1.00 56.44 96 LYS A O 1
ATOM 739 N N . SER A 1 97 ? 12.926 13.006 0.524 1.00 49.25 97 SER A N 1
ATOM 740 C CA . SER A 1 97 ? 13.432 12.492 1.790 1.00 49.25 97 SER A CA 1
ATOM 741 C C . SER A 1 97 ? 12.539 12.966 2.940 1.00 49.25 97 SER A C 1
ATOM 743 O O . SER A 1 97 ? 12.225 14.154 3.052 1.00 49.25 97 SER A O 1
ATOM 745 N N . GLY A 1 98 ? 12.090 12.021 3.768 1.00 44.19 98 GLY A N 1
ATOM 746 C CA . GLY A 1 98 ? 11.154 12.273 4.865 1.00 44.19 98 GLY A CA 1
ATOM 747 C C . GLY A 1 98 ? 9.674 12.334 4.468 1.00 44.19 98 GLY A C 1
ATOM 748 O O . GLY A 1 98 ? 8.838 12.556 5.343 1.00 44.19 98 GLY A O 1
ATOM 749 N N . ALA A 1 99 ? 9.319 12.127 3.195 1.00 48.34 99 ALA A N 1
ATOM 750 C CA . ALA A 1 99 ? 7.934 11.844 2.832 1.00 48.34 99 ALA A CA 1
ATOM 751 C C . ALA A 1 99 ? 7.484 10.538 3.511 1.00 48.34 99 ALA A C 1
ATOM 753 O O . ALA A 1 99 ? 8.261 9.594 3.622 1.00 48.34 99 ALA A O 1
ATOM 754 N N . SER A 1 100 ? 6.237 10.493 3.983 1.00 46.22 100 SER A N 1
ATOM 755 C CA . SER A 1 100 ? 5.648 9.305 4.617 1.00 46.22 100 SER A CA 1
ATOM 756 C C . SER A 1 100 ? 4.934 8.392 3.624 1.00 46.22 100 SER A C 1
ATOM 758 O O . SER A 1 100 ? 4.814 7.203 3.885 1.00 46.22 100 SER A O 1
ATOM 760 N N . ALA A 1 101 ? 4.522 8.910 2.468 1.00 45.22 101 ALA A N 1
ATOM 761 C CA . ALA A 1 101 ? 3.962 8.133 1.370 1.00 45.22 101 ALA A CA 1
ATOM 762 C C . ALA A 1 101 ? 4.304 8.776 0.014 1.00 45.22 101 ALA A C 1
ATOM 764 O O . ALA A 1 101 ? 4.483 9.994 -0.070 1.00 45.22 101 ALA A O 1
ATOM 765 N N . ALA A 1 102 ? 4.365 7.975 -1.044 1.00 46.06 102 ALA A N 1
ATOM 766 C CA . ALA A 1 102 ? 4.408 8.408 -2.434 1.00 46.06 102 ALA A CA 1
ATOM 767 C C . ALA A 1 102 ? 3.790 7.329 -3.323 1.00 46.06 102 ALA A C 1
ATOM 769 O O . ALA A 1 102 ? 4.047 6.162 -3.109 1.00 46.06 102 ALA A O 1
ATOM 770 N N . PHE A 1 103 ? 3.005 7.699 -4.335 1.00 49.62 103 PHE A N 1
ATOM 771 C CA . PHE A 1 103 ? 2.477 6.744 -5.334 1.00 49.62 103 PHE A CA 1
ATOM 772 C C . PHE A 1 103 ? 1.474 5.712 -4.782 1.00 49.62 103 PHE A C 1
ATOM 774 O O . PHE A 1 103 ? 1.376 4.622 -5.322 1.00 49.62 103 PHE A O 1
ATOM 781 N N . GLY A 1 104 ? 0.768 6.020 -3.686 1.00 39.91 104 GLY A N 1
ATOM 782 C CA . GLY A 1 104 ? -0.014 5.015 -2.937 1.00 39.91 104 GLY A CA 1
ATOM 783 C C . GLY A 1 104 ? 0.851 4.125 -2.031 1.00 39.91 104 GLY A C 1
ATOM 784 O O . GLY A 1 104 ? 0.337 3.388 -1.199 1.00 39.91 104 GLY A O 1
ATOM 785 N N .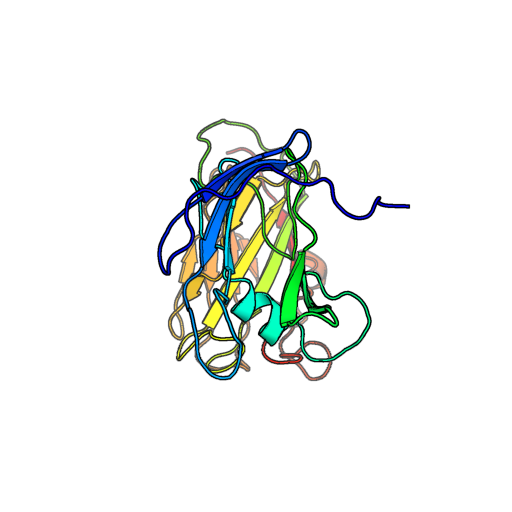 ILE A 1 105 ? 2.172 4.282 -2.116 1.00 44.91 105 ILE A N 1
ATOM 786 C CA . ILE A 1 105 ? 3.185 3.505 -1.418 1.00 44.91 105 ILE A CA 1
ATOM 787 C C . ILE A 1 105 ? 3.562 4.211 -0.116 1.00 44.91 105 ILE A C 1
ATOM 789 O O . ILE A 1 105 ? 3.892 5.398 -0.101 1.00 44.91 105 ILE A O 1
ATOM 793 N N . SER A 1 106 ? 3.531 3.492 1.000 1.00 46.22 106 SER A N 1
ATOM 794 C CA . SER A 1 106 ? 4.002 3.994 2.292 1.00 46.22 106 SER A CA 1
ATOM 795 C C . SER A 1 106 ? 5.530 3.930 2.382 1.00 46.22 106 SER A C 1
ATOM 797 O O . SER A 1 106 ? 6.116 2.879 2.178 1.00 46.22 106 SER A O 1
ATOM 799 N N . LEU A 1 107 ? 6.170 5.027 2.789 1.00 50.25 107 LEU A N 1
ATOM 800 C CA . LEU A 1 107 ? 7.627 5.222 2.844 1.00 50.25 107 LEU A CA 1
ATOM 801 C C . LEU A 1 107 ? 8.241 4.986 4.240 1.00 50.25 107 LEU A C 1
ATOM 803 O O . LEU A 1 107 ? 9.289 5.544 4.566 1.00 50.25 107 LEU A O 1
ATOM 807 N N . ILE A 1 108 ? 7.585 4.210 5.103 1.00 50.53 108 ILE A N 1
ATOM 808 C CA . ILE A 1 108 ? 8.115 3.882 6.435 1.00 50.53 108 ILE A CA 1
ATOM 809 C C . ILE A 1 108 ? 8.955 2.607 6.354 1.00 50.53 108 ILE A C 1
ATOM 811 O O . ILE A 1 108 ? 8.642 1.709 5.595 1.00 50.53 108 ILE A O 1
ATOM 815 N N . ALA A 1 109 ? 10.035 2.499 7.129 1.00 49.31 109 ALA A N 1
ATOM 816 C CA . ALA A 1 109 ? 10.740 1.225 7.267 1.00 49.31 109 ALA A CA 1
ATOM 817 C C . ALA A 1 109 ? 9.822 0.200 7.969 1.00 49.31 109 ALA A C 1
ATOM 819 O O . ALA A 1 109 ? 9.245 0.557 9.005 1.00 49.31 109 ALA A O 1
ATOM 820 N N . PRO A 1 110 ? 9.663 -1.042 7.468 1.00 44.84 110 PRO A N 1
ATOM 821 C CA . PRO A 1 110 ? 9.016 -2.091 8.247 1.00 44.84 110 PRO A CA 1
ATOM 822 C C . PRO A 1 110 ? 9.796 -2.241 9.554 1.00 44.84 110 PRO A C 1
ATOM 824 O O . PRO A 1 110 ? 11.011 -2.409 9.547 1.00 44.84 110 PRO A O 1
ATOM 827 N N . ASP A 1 111 ? 9.091 -2.087 10.668 1.00 46.88 111 ASP A N 1
ATOM 828 C CA . ASP A 1 111 ? 9.638 -2.018 12.020 1.00 46.88 111 ASP A CA 1
ATOM 829 C C . ASP A 1 111 ? 10.694 -0.928 12.264 1.00 46.88 111 ASP A C 1
ATOM 831 O O . ASP A 1 111 ? 11.900 -1.100 12.089 1.00 46.88 111 ASP A O 1
ATOM 835 N N . SER A 1 112 ? 10.270 0.149 12.928 1.00 43.66 112 SER A N 1
ATOM 836 C CA . SER A 1 112 ? 11.077 0.587 14.061 1.00 43.66 112 SER A CA 1
ATOM 837 C C . SER A 1 112 ? 10.308 0.261 15.329 1.00 43.66 112 SER A C 1
ATOM 839 O O . SER A 1 112 ? 9.234 0.791 15.597 1.00 43.66 112 SER A O 1
ATOM 841 N N . SER A 1 113 ? 10.898 -0.619 16.125 1.00 44.62 113 SER A N 1
ATOM 842 C CA . SER A 1 113 ? 10.576 -0.961 17.512 1.00 44.62 113 SER A CA 1
ATOM 843 C C . SER A 1 113 ? 10.592 0.242 18.478 1.00 44.62 113 SER A C 1
ATOM 845 O O . SER A 1 113 ? 10.771 0.088 19.687 1.00 44.62 113 SER A O 1
ATOM 847 N N . GLN A 1 114 ? 10.422 1.465 17.970 1.00 47.31 114 GLN A N 1
ATOM 848 C CA . GLN A 1 114 ? 10.214 2.658 18.764 1.00 47.31 114 GLN A CA 1
ATOM 849 C C . GLN A 1 114 ? 8.754 2.737 19.199 1.00 47.31 114 GLN A C 1
ATOM 851 O O . GLN A 1 114 ? 7.847 2.891 18.382 1.00 47.31 114 GLN A O 1
ATOM 856 N N . ALA A 1 115 ? 8.552 2.707 20.515 1.00 55.12 115 ALA A N 1
ATOM 857 C CA . ALA A 1 115 ? 7.307 3.138 21.127 1.00 55.12 115 ALA A CA 1
ATOM 858 C C . ALA A 1 115 ? 6.918 4.531 20.602 1.00 55.12 115 ALA A C 1
ATOM 860 O O . ALA A 1 115 ? 7.745 5.445 20.587 1.00 55.12 115 ALA A O 1
ATOM 861 N N . GLY A 1 116 ? 5.660 4.693 20.197 1.00 70.06 116 GLY A N 1
ATOM 862 C CA . GLY A 1 116 ? 5.130 5.992 19.797 1.00 70.06 116 GLY A CA 1
ATOM 863 C C . GLY A 1 116 ? 4.138 5.885 18.654 1.00 70.06 116 GLY A C 1
ATOM 864 O O . GLY A 1 116 ? 4.512 5.986 17.488 1.00 70.06 116 GLY A O 1
ATOM 865 N N . PHE A 1 117 ? 2.872 5.734 19.017 1.00 86.44 117 PHE A N 1
ATOM 866 C CA . PHE A 1 117 ? 1.745 6.178 18.210 1.00 86.44 117 PHE A CA 1
ATOM 867 C C . PHE A 1 117 ? 0.894 7.095 19.088 1.00 86.44 117 PHE A C 1
ATOM 869 O O . PHE A 1 117 ? 0.946 7.001 20.319 1.00 86.44 117 PHE A O 1
ATOM 876 N N . GLN A 1 118 ? 0.137 7.995 18.475 1.00 90.31 118 GLN A N 1
ATOM 877 C CA . GLN A 1 118 ? -0.857 8.790 19.179 1.00 90.31 118 GLN A CA 1
ATOM 878 C C . GLN A 1 118 ? -2.160 7.981 19.322 1.00 90.31 118 GLN A C 1
ATOM 880 O O . GLN A 1 118 ? -2.791 7.701 18.298 1.00 90.31 118 GLN A O 1
ATOM 885 N N . PRO A 1 119 ? -2.587 7.614 20.550 1.00 92.12 119 PRO A N 1
ATOM 886 C CA . PRO A 1 119 ? -3.824 6.865 20.749 1.00 92.12 119 PRO A CA 1
ATOM 887 C C . PRO A 1 119 ? -5.059 7.661 20.331 1.00 92.12 119 PRO A C 1
ATOM 889 O O . PRO A 1 119 ? -5.068 8.895 20.397 1.00 92.12 119 PRO A O 1
ATOM 892 N N . GLY A 1 120 ? -6.118 6.951 19.952 1.00 93.62 120 GLY A N 1
ATOM 893 C CA . GLY A 1 120 ? -7.396 7.526 19.549 1.00 93.62 120 GLY A CA 1
ATOM 894 C C . GLY A 1 120 ? -7.933 6.891 18.272 1.00 93.62 120 GLY A C 1
ATOM 895 O O . GLY A 1 120 ? -7.915 5.673 18.118 1.00 93.62 120 GLY A O 1
ATOM 896 N N . TRP A 1 121 ? -8.445 7.723 17.366 1.00 94.38 121 TRP A N 1
ATOM 897 C CA . TRP A 1 121 ? -8.978 7.269 16.085 1.00 94.38 121 TRP A CA 1
ATOM 898 C C . TRP A 1 121 ? -7.852 7.091 15.065 1.00 94.38 121 TRP A C 1
ATOM 900 O O . TRP A 1 121 ? -7.376 8.072 14.495 1.00 94.38 121 TRP A O 1
ATOM 910 N N . CYS A 1 122 ? -7.424 5.849 14.858 1.00 95.06 122 CYS A N 1
ATOM 911 C CA . CYS A 1 122 ? -6.506 5.490 13.785 1.00 95.06 122 CYS A CA 1
ATOM 912 C C . CYS A 1 122 ? -7.264 5.326 12.466 1.00 95.06 122 CYS A C 1
ATOM 914 O O . CYS A 1 122 ? -8.464 5.040 12.457 1.00 95.06 122 CYS A O 1
ATOM 916 N N . THR A 1 123 ? -6.547 5.454 11.350 1.00 93.88 123 THR A N 1
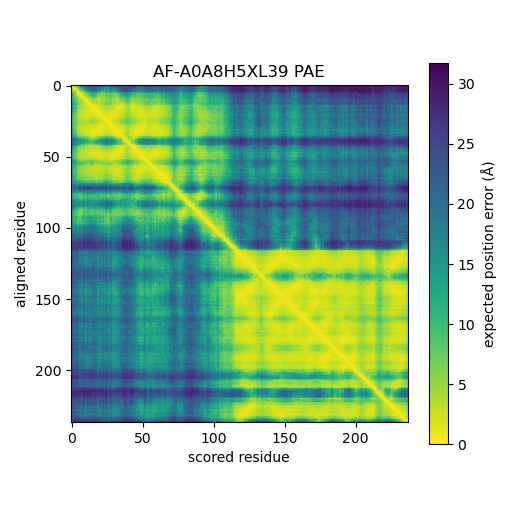ATOM 917 C CA . THR A 1 123 ? -7.071 5.136 10.019 1.00 93.88 123 THR A CA 1
ATOM 918 C C . THR A 1 123 ? -6.164 4.159 9.289 1.00 93.88 123 THR A C 1
ATOM 920 O O . THR A 1 123 ? -4.953 4.149 9.491 1.00 93.88 123 THR A O 1
ATOM 923 N N . ALA A 1 124 ? -6.743 3.331 8.431 1.00 92.75 124 ALA A N 1
ATOM 924 C CA . ALA A 1 124 ? -6.034 2.564 7.427 1.00 92.75 124 ALA A CA 1
ATOM 925 C C . ALA A 1 124 ? -6.556 2.974 6.049 1.00 92.75 124 ALA A C 1
ATOM 927 O O . ALA A 1 124 ? -7.756 3.162 5.873 1.00 92.75 124 ALA A O 1
ATOM 928 N N . HIS A 1 125 ? -5.641 3.134 5.104 1.00 89.56 125 HIS A N 1
ATOM 929 C CA . HIS A 1 125 ? -5.937 3.194 3.682 1.00 89.56 125 HIS A CA 1
ATOM 930 C C . HIS A 1 125 ? -5.533 1.853 3.082 1.00 89.56 125 HIS A C 1
ATOM 932 O O . HIS A 1 125 ? -4.436 1.367 3.372 1.00 89.56 125 HIS A O 1
ATOM 938 N N . VAL A 1 126 ? -6.418 1.239 2.307 1.00 89.38 126 VAL A N 1
ATOM 939 C CA . VAL A 1 126 ? -6.240 -0.107 1.764 1.00 89.38 126 VAL A CA 1
ATOM 940 C C . VAL A 1 126 ? -6.541 -0.073 0.278 1.00 89.38 126 VAL A C 1
ATOM 942 O O . VAL A 1 126 ? -7.634 0.335 -0.111 1.00 89.38 126 VAL A O 1
ATOM 945 N N . ASN A 1 127 ? -5.600 -0.565 -0.522 1.00 85.50 127 ASN A N 1
ATOM 946 C CA . ASN A 1 127 ? -5.857 -0.962 -1.896 1.00 85.50 127 ASN A CA 1
ATOM 947 C C . ASN A 1 127 ? -5.821 -2.491 -1.981 1.00 85.50 127 ASN A C 1
ATOM 949 O O . ASN A 1 127 ? -4.904 -3.120 -1.450 1.00 85.50 127 ASN A O 1
ATOM 953 N N . GLN A 1 128 ? -6.823 -3.091 -2.618 1.00 86.81 128 GLN A N 1
ATOM 954 C CA . GLN A 1 128 ? -6.828 -4.508 -2.952 1.00 86.81 128 GLN A CA 1
ATOM 955 C C . GLN A 1 128 ? -6.796 -4.692 -4.465 1.00 86.81 128 GLN A C 1
ATOM 957 O O . GLN A 1 128 ? -7.738 -4.316 -5.160 1.00 86.81 128 GLN A O 1
ATOM 962 N N . TYR A 1 129 ? -5.791 -5.418 -4.938 1.00 83.06 129 TYR A N 1
ATOM 963 C CA . TYR A 1 129 ? -5.645 -5.819 -6.331 1.00 83.06 129 TYR A CA 1
ATOM 964 C C . TYR A 1 129 ? -6.377 -7.133 -6.608 1.00 83.06 129 TYR A C 1
ATOM 966 O O . TYR A 1 129 ? -6.323 -8.073 -5.805 1.00 83.06 129 TYR A O 1
ATOM 974 N N . GLN A 1 130 ? -7.090 -7.192 -7.730 1.00 79.75 130 GLN A N 1
ATOM 975 C CA . GLN A 1 130 ? -7.837 -8.359 -8.187 1.00 79.75 130 GLN A CA 1
ATOM 976 C C . GLN A 1 130 ? -6.897 -9.438 -8.733 1.00 79.75 130 GLN A C 1
ATOM 978 O O . GLN A 1 130 ? -5.858 -9.158 -9.326 1.00 79.75 130 GLN A O 1
ATOM 983 N N . LYS A 1 131 ? -7.306 -10.704 -8.608 1.00 82.31 131 LYS A N 1
ATOM 984 C CA . LYS A 1 131 ? -6.608 -11.816 -9.262 1.00 82.31 131 LYS A CA 1
ATOM 985 C C . LYS A 1 131 ? -6.533 -11.598 -10.772 1.00 82.31 131 LYS A C 1
ATOM 987 O O . LYS A 1 131 ? -7.536 -11.308 -11.416 1.00 82.31 131 LYS A O 1
ATOM 992 N N . ASN A 1 132 ? -5.379 -11.914 -11.339 1.00 75.56 132 ASN A N 1
ATOM 993 C CA . ASN A 1 132 ? -5.051 -11.898 -12.765 1.00 75.56 132 ASN A CA 1
ATOM 994 C C . ASN A 1 132 ? -5.155 -10.520 -13.431 1.00 75.56 132 ASN A C 1
ATOM 996 O O . ASN A 1 132 ? -5.037 -10.437 -14.652 1.00 75.56 132 ASN A O 1
ATOM 1000 N N . GLU A 1 133 ? -5.313 -9.466 -12.640 1.00 64.12 133 GLU A N 1
ATOM 1001 C CA . GLU A 1 133 ? -5.234 -8.073 -13.058 1.00 64.12 133 GLU A CA 1
ATOM 1002 C C . GLU A 1 133 ? -3.971 -7.453 -12.447 1.00 64.12 133 GLU A C 1
ATOM 1004 O O . GLU A 1 133 ? -3.390 -8.021 -11.523 1.00 64.12 133 GLU A O 1
ATOM 1009 N N . LEU A 1 134 ? -3.497 -6.334 -13.006 1.00 56.78 134 LEU A N 1
ATOM 1010 C CA . LEU A 1 134 ? -2.416 -5.502 -12.439 1.00 56.78 134 LEU A CA 1
ATOM 1011 C C . LEU A 1 134 ? -1.182 -6.279 -11.917 1.00 56.78 134 LEU A C 1
ATOM 1013 O O . LEU A 1 134 ? -0.574 -5.930 -10.914 1.00 56.78 134 LEU A O 1
ATOM 1017 N N . GLY A 1 135 ? -0.804 -7.369 -12.593 1.00 59.88 135 GLY A N 1
ATOM 1018 C CA . GLY A 1 135 ? 0.383 -8.156 -12.239 1.00 59.88 135 GLY A CA 1
ATOM 1019 C C . GLY A 1 135 ? 0.247 -9.072 -11.015 1.00 59.88 135 GLY A C 1
ATOM 1020 O O . GLY A 1 135 ? 1.190 -9.803 -10.725 1.00 59.88 135 GLY A O 1
ATOM 1021 N N . THR A 1 136 ? -0.917 -9.133 -10.360 1.00 61.22 136 THR A N 1
ATOM 1022 C CA . THR A 1 136 ? -1.132 -9.850 -9.086 1.00 61.22 136 THR A CA 1
ATOM 1023 C C . THR A 1 136 ? -1.145 -11.385 -9.210 1.00 61.22 136 THR A C 1
ATOM 1025 O O . THR A 1 136 ? -1.109 -12.125 -8.226 1.00 61.22 136 THR A O 1
ATOM 1028 N N . GLY A 1 137 ? -1.187 -11.920 -10.433 1.00 73.69 137 GLY A N 1
ATOM 1029 C CA . GLY A 1 137 ? -1.197 -13.367 -10.661 1.00 73.69 137 GLY A CA 1
ATOM 1030 C C . GLY A 1 137 ? -2.464 -14.035 -10.112 1.00 73.69 137 GLY A C 1
ATOM 1031 O O . GLY A 1 137 ? -3.541 -13.456 -10.133 1.00 73.69 137 GLY A O 1
ATOM 1032 N N . SER A 1 138 ? -2.385 -15.276 -9.633 1.00 84.00 138 SER A N 1
ATOM 1033 C CA . SER A 1 138 ? -3.581 -16.032 -9.220 1.00 84.00 138 SER A CA 1
ATOM 1034 C C . SER A 1 138 ? -4.111 -15.689 -7.820 1.00 84.00 138 SER A C 1
ATOM 1036 O O . SER A 1 138 ? -4.967 -16.416 -7.317 1.00 84.00 138 SER A O 1
ATOM 1038 N N . LYS A 1 139 ? -3.575 -14.654 -7.168 1.00 87.19 139 LYS A N 1
ATOM 1039 C CA . LYS A 1 139 ? -3.862 -14.282 -5.775 1.00 87.19 139 LYS A CA 1
ATOM 1040 C C . LYS A 1 139 ? -4.423 -12.867 -5.700 1.00 87.19 139 LYS A C 1
ATOM 1042 O O . LYS A 1 139 ? -4.421 -12.155 -6.697 1.00 87.19 139 LYS A O 1
ATOM 1047 N N . TYR A 1 140 ? -4.933 -12.477 -4.537 1.00 88.44 140 TYR A N 1
ATOM 1048 C CA . TYR A 1 140 ? -5.140 -11.059 -4.246 1.00 88.44 140 TYR A CA 1
ATOM 1049 C C . TYR A 1 140 ? -3.820 -10.453 -3.781 1.00 88.44 140 TYR A C 1
ATOM 1051 O O . TYR A 1 140 ? -2.996 -11.173 -3.223 1.00 88.44 140 TYR A O 1
ATOM 1059 N N . ALA A 1 141 ? -3.637 -9.147 -3.938 1.00 88.19 141 ALA A N 1
ATOM 1060 C CA . ALA A 1 141 ? -2.578 -8.421 -3.246 1.00 88.19 141 ALA A CA 1
ATOM 1061 C C . ALA A 1 141 ? -3.143 -7.193 -2.554 1.00 88.19 141 ALA A C 1
ATOM 1063 O O . ALA A 1 141 ? -4.205 -6.694 -2.929 1.00 88.19 141 ALA A O 1
ATOM 1064 N N . PHE A 1 142 ? -2.429 -6.729 -1.535 1.00 87.44 142 PHE A N 1
ATOM 1065 C CA . PHE A 1 142 ? -2.828 -5.567 -0.760 1.00 87.44 142 PHE A CA 1
ATOM 1066 C C . PHE A 1 142 ? -1.685 -4.572 -0.601 1.00 87.44 142 PHE A C 1
ATOM 1068 O O . PHE A 1 142 ? -0.579 -4.949 -0.201 1.00 87.44 142 PHE A O 1
ATOM 1075 N N . ASP A 1 143 ? -2.024 -3.303 -0.806 1.00 84.31 143 ASP A N 1
ATOM 1076 C CA . ASP A 1 143 ? -1.301 -2.168 -0.246 1.00 84.31 143 ASP A CA 1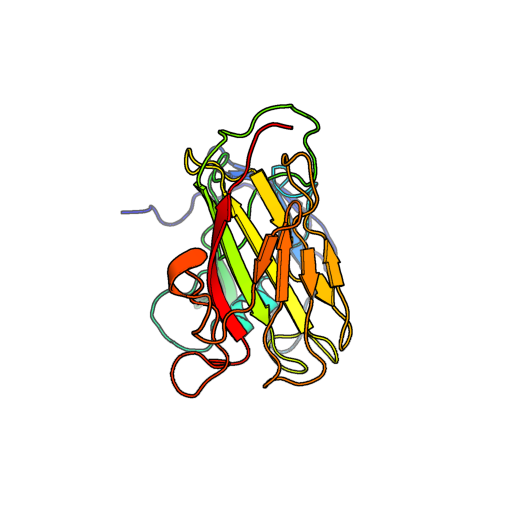
ATOM 1077 C C . ASP A 1 143 ? -2.068 -1.675 0.975 1.00 84.31 143 ASP A C 1
ATOM 1079 O O . ASP A 1 143 ? -3.293 -1.535 0.948 1.00 84.31 143 ASP A O 1
ATOM 1083 N N . VAL A 1 144 ? -1.355 -1.414 2.067 1.00 87.00 144 VAL A N 1
ATOM 1084 C CA . VAL A 1 144 ? -1.977 -0.933 3.303 1.00 87.00 144 VAL A CA 1
ATOM 1085 C C . VAL A 1 144 ? -1.123 0.152 3.909 1.00 87.00 144 VAL A C 1
ATOM 1087 O O . VAL A 1 144 ? 0.082 -0.01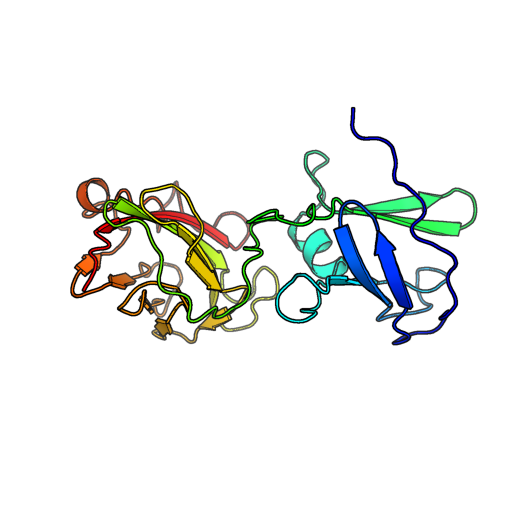8 4.051 1.00 87.00 144 VAL A O 1
ATOM 1090 N N . VAL A 1 145 ? -1.755 1.233 4.353 1.00 86.19 145 VAL A N 1
ATOM 1091 C CA . VAL A 1 145 ? -1.106 2.320 5.084 1.00 86.19 145 VAL A CA 1
ATOM 1092 C C . VAL A 1 145 ? -1.903 2.635 6.340 1.00 86.19 145 VAL A C 1
ATOM 1094 O O . VAL A 1 145 ? -3.046 3.067 6.251 1.00 86.19 145 VAL A O 1
ATOM 1097 N N . ILE A 1 146 ? -1.296 2.479 7.515 1.00 89.31 146 ILE A N 1
ATOM 1098 C CA . ILE A 1 146 ? -1.920 2.761 8.814 1.00 89.31 146 ILE A CA 1
ATOM 1099 C C . ILE A 1 146 ? -1.415 4.100 9.348 1.00 89.31 146 ILE A C 1
ATOM 1101 O O . ILE A 1 146 ? -0.204 4.321 9.411 1.00 89.31 146 ILE A O 1
ATOM 1105 N N . LYS A 1 147 ? -2.328 4.968 9.791 1.00 88.50 147 LYS A N 1
ATOM 1106 C CA . LYS A 1 147 ? -2.055 6.247 10.455 1.00 88.50 147 LYS A CA 1
ATOM 1107 C C . LYS A 1 147 ? -2.647 6.293 11.864 1.00 88.50 147 LYS A C 1
ATOM 1109 O O . LYS A 1 147 ? -3.729 5.766 12.109 1.00 88.50 147 LYS A O 1
ATOM 1114 N N . ASP A 1 148 ? -1.928 6.938 12.777 1.00 91.88 148 ASP A N 1
ATOM 1115 C CA . ASP A 1 148 ? -2.361 7.199 14.148 1.00 91.88 148 ASP A CA 1
ATOM 1116 C C . ASP A 1 148 ? -3.351 8.370 14.251 1.00 91.88 148 ASP A C 1
ATOM 1118 O O . ASP A 1 148 ? -3.648 9.046 13.263 1.00 91.88 148 ASP A O 1
ATOM 1122 N N . ALA A 1 149 ? -3.839 8.656 15.462 1.00 91.75 149 ALA A N 1
ATOM 1123 C CA . ALA A 1 149 ? -4.779 9.755 15.693 1.00 91.75 149 ALA A CA 1
ATOM 1124 C C . ALA A 1 149 ? -4.184 11.158 15.456 1.00 91.75 149 ALA A C 1
ATOM 1126 O O . ALA A 1 149 ? -4.920 12.143 15.381 1.00 91.75 149 ALA A O 1
ATOM 1127 N N . GLY A 1 150 ? -2.857 11.269 15.356 1.00 87.25 150 GLY A N 1
ATOM 1128 C CA . GLY A 1 150 ? -2.147 12.482 14.954 1.00 87.25 150 GLY A CA 1
ATOM 1129 C C . GLY A 1 150 ? -1.966 12.604 13.438 1.00 87.25 150 GLY A C 1
ATOM 1130 O O . GLY A 1 150 ? -1.433 13.610 12.973 1.00 87.25 150 GLY A O 1
ATOM 1131 N N . GLY A 1 151 ? -2.395 11.602 12.665 1.00 82.75 151 GLY A N 1
ATOM 1132 C CA . GLY A 1 151 ? -2.180 11.510 11.223 1.00 82.75 151 GLY A CA 1
ATOM 1133 C C . GLY A 1 151 ? -0.782 11.021 10.836 1.00 82.75 151 GLY A C 1
ATOM 1134 O O . GLY A 1 151 ? -0.446 11.030 9.649 1.00 82.75 151 GLY A O 1
ATOM 1135 N N . ASN A 1 152 ? 0.034 10.586 11.801 1.00 81.25 152 ASN A N 1
ATOM 1136 C CA . ASN A 1 152 ? 1.345 10.016 11.520 1.00 81.25 152 ASN A CA 1
ATOM 1137 C C . ASN A 1 152 ? 1.164 8.594 11.028 1.00 81.25 152 ASN A C 1
ATOM 1139 O O . ASN A 1 152 ? 0.451 7.806 11.637 1.00 81.25 152 ASN A O 1
ATOM 1143 N N . GLN A 1 153 ? 1.853 8.233 9.961 1.00 81.56 153 GLN A N 1
ATOM 1144 C CA . GLN A 1 153 ? 1.864 6.854 9.517 1.00 81.56 153 GLN A CA 1
ATOM 1145 C C . GLN A 1 153 ? 2.676 5.988 10.491 1.00 81.56 153 GLN A C 1
ATOM 1147 O O . GLN A 1 153 ? 3.729 6.399 10.983 1.00 81.56 153 GLN A O 1
ATOM 1152 N N . ILE A 1 154 ? 2.155 4.808 10.809 1.00 83.00 154 ILE A N 1
ATOM 1153 C CA . ILE A 1 154 ? 2.670 3.924 11.860 1.00 83.00 154 ILE A CA 1
ATOM 1154 C C . ILE A 1 154 ? 2.770 2.460 11.433 1.00 83.00 154 ILE A C 1
ATOM 1156 O O . ILE A 1 154 ? 3.305 1.662 12.193 1.00 83.00 154 ILE A O 1
ATOM 1160 N N . GLY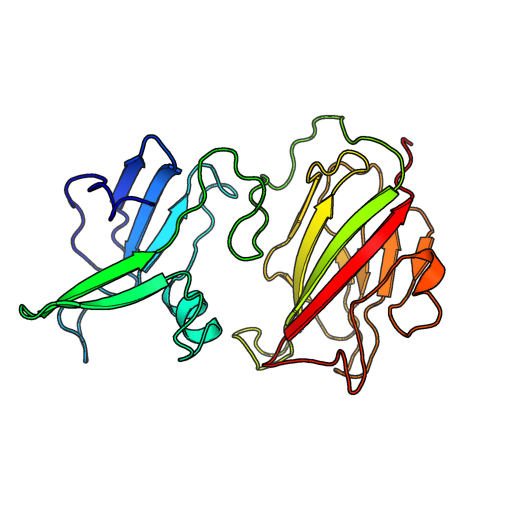 A 1 155 ? 2.287 2.090 10.250 1.00 82.00 155 GLY A N 1
ATOM 1161 C CA . GLY A 1 155 ? 2.374 0.728 9.726 1.00 82.00 155 GLY A CA 1
ATOM 1162 C C . GLY A 1 155 ? 2.024 0.675 8.251 1.00 82.00 155 GLY A C 1
ATOM 1163 O O . GLY A 1 155 ? 1.359 1.588 7.759 1.00 82.00 155 GLY A O 1
ATOM 1164 N N . HIS A 1 156 ? 2.498 -0.358 7.558 1.00 81.69 156 HIS A N 1
ATOM 1165 C CA . HIS A 1 156 ? 2.182 -0.577 6.150 1.00 81.69 156 HIS A CA 1
ATOM 1166 C C . HIS A 1 156 ? 2.608 -1.953 5.645 1.00 81.69 156 HIS A C 1
ATOM 1168 O O . HIS A 1 156 ? 3.432 -2.623 6.265 1.00 81.69 156 HIS A O 1
ATOM 1174 N N . VAL A 1 157 ? 2.086 -2.304 4.474 1.00 78.44 157 VAL A N 1
ATOM 1175 C CA . VAL A 1 157 ? 2.633 -3.317 3.571 1.00 78.44 157 VAL A CA 1
ATOM 1176 C C . VAL A 1 157 ? 2.426 -2.872 2.126 1.00 78.44 157 VAL A C 1
ATOM 1178 O O . VAL A 1 157 ? 1.587 -2.005 1.870 1.00 78.44 157 VAL A O 1
ATOM 1181 N N . GLN A 1 158 ? 3.170 -3.477 1.202 1.00 75.94 158 GLN A N 1
ATOM 1182 C CA . GLN A 1 158 ? 3.058 -3.206 -0.224 1.00 75.94 158 GLN A CA 1
ATOM 1183 C C . GLN A 1 158 ? 2.976 -4.506 -1.024 1.00 75.94 158 GLN A C 1
ATOM 1185 O O . GLN A 1 158 ? 3.781 -5.414 -0.821 1.00 75.94 158 GLN A O 1
ATOM 1190 N N . HIS A 1 159 ? 2.001 -4.561 -1.925 1.00 75.25 159 HIS A N 1
ATOM 1191 C CA . HIS A 1 159 ? 1.719 -5.606 -2.898 1.00 75.25 159 HIS A CA 1
ATOM 1192 C C . HIS A 1 159 ? 1.847 -7.014 -2.306 1.00 75.25 159 HIS A C 1
ATOM 1194 O O . HIS A 1 159 ? 2.351 -7.943 -2.939 1.00 75.25 159 HIS A O 1
ATOM 1200 N N . VAL A 1 160 ? 1.417 -7.184 -1.053 1.00 82.38 160 VAL A N 1
ATOM 1201 C CA . VAL A 1 160 ? 1.565 -8.470 -0.375 1.00 82.38 160 VAL A CA 1
ATOM 1202 C C . VAL A 1 160 ? 0.476 -9.396 -0.867 1.00 82.38 160 VAL A C 1
ATOM 1204 O O . VAL A 1 160 ? -0.709 -9.144 -0.650 1.00 82.38 160 VAL A O 1
ATOM 1207 N N . GLU A 1 161 ? 0.898 -10.473 -1.521 1.00 87.44 161 GLU A N 1
ATOM 1208 C CA . GLU A 1 161 ? 0.004 -11.511 -2.002 1.00 87.44 161 GLU A CA 1
ATOM 1209 C C . GLU A 1 161 ? -0.683 -12.249 -0.845 1.00 87.44 161 GLU A C 1
ATOM 1211 O O . GLU A 1 161 ? -0.046 -12.683 0.119 1.00 87.44 161 GLU A O 1
ATOM 1216 N N . VAL A 1 162 ? -1.986 -12.467 -0.987 1.00 89.62 162 VAL A N 1
ATOM 1217 C CA . VAL A 1 162 ? -2.829 -13.201 -0.046 1.00 89.62 162 VAL A CA 1
ATOM 1218 C C . VAL A 1 162 ? -3.608 -14.262 -0.816 1.00 89.62 162 VAL A C 1
ATOM 1220 O O . VAL A 1 162 ? -4.263 -13.976 -1.821 1.00 89.62 162 VAL A O 1
ATOM 1223 N N . ASP A 1 163 ? -3.515 -15.505 -0.341 1.00 88.56 163 ASP A N 1
ATOM 1224 C CA . ASP A 1 163 ? -4.267 -16.633 -0.892 1.00 88.56 163 ASP A CA 1
ATOM 1225 C C . ASP A 1 163 ? -5.784 -16.471 -0.671 1.00 88.56 163 ASP A C 1
ATOM 1227 O O . ASP A 1 163 ? -6.239 -15.703 0.176 1.00 88.56 163 ASP A O 1
ATOM 1231 N N . ASP A 1 164 ? -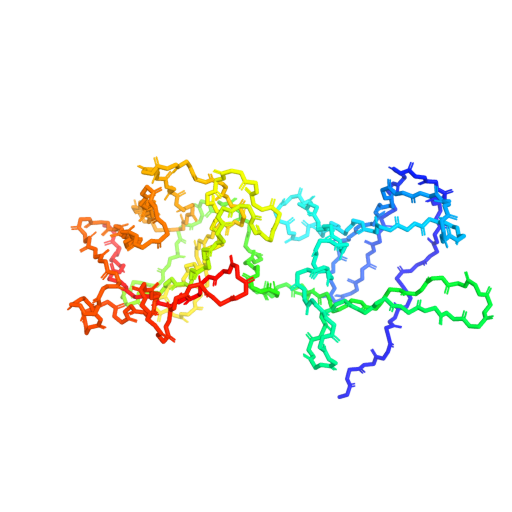6.579 -17.248 -1.402 1.00 86.19 164 ASP A N 1
ATOM 1232 C CA . ASP A 1 164 ? -8.039 -17.296 -1.272 1.00 86.19 164 ASP A CA 1
ATOM 1233 C C . ASP A 1 164 ? -8.465 -17.665 0.154 1.00 86.19 164 ASP A C 1
ATOM 1235 O O . ASP A 1 164 ? -8.103 -18.730 0.664 1.00 86.19 164 ASP A O 1
ATOM 1239 N N . GLY A 1 165 ? -9.253 -16.803 0.805 1.00 84.31 165 GLY A N 1
ATOM 1240 C CA . GLY A 1 165 ? -9.609 -16.993 2.218 1.00 84.31 165 GLY A CA 1
ATOM 1241 C C . GLY A 1 165 ? -8.434 -16.804 3.190 1.00 84.31 165 GLY A C 1
ATOM 1242 O O . GLY A 1 165 ? -8.534 -17.185 4.358 1.00 84.31 165 GLY A O 1
ATOM 1243 N N . GLY A 1 166 ? -7.304 -16.287 2.702 1.00 90.06 166 GLY A N 1
ATOM 1244 C CA . GLY A 1 166 ? -6.090 -16.037 3.462 1.00 90.06 166 GLY A CA 1
ATOM 1245 C C . GLY A 1 166 ? -6.167 -14.777 4.320 1.00 90.06 166 GLY A C 1
ATOM 1246 O O . GLY A 1 166 ? -7.117 -13.994 4.255 1.00 90.06 166 GLY A O 1
ATOM 1247 N N . HIS A 1 167 ? -5.125 -14.587 5.129 1.00 91.94 167 HIS A N 1
ATOM 1248 C CA . HIS A 1 167 ? -4.978 -13.437 6.013 1.00 91.94 167 HIS A CA 1
ATOM 1249 C C . HIS A 1 167 ? -3.612 -12.775 5.835 1.00 91.94 167 HIS A C 1
ATOM 1251 O O . HIS A 1 167 ? -2.623 -13.428 5.501 1.00 91.94 167 HIS A O 1
ATOM 1257 N N . LEU A 1 168 ? -3.581 -11.478 6.107 1.00 91.69 168 LEU A N 1
ATOM 1258 C CA . LEU A 1 168 ? -2.423 -10.605 6.083 1.00 91.69 168 LEU A CA 1
ATOM 1259 C C . LEU A 1 168 ? -2.369 -9.839 7.403 1.00 91.69 168 LEU A C 1
ATOM 1261 O O . LEU A 1 168 ? -3.284 -9.080 7.713 1.00 91.69 168 LEU A O 1
ATOM 1265 N N . SER A 1 169 ? -1.281 -10.009 8.148 1.00 89.94 169 SER A N 1
ATOM 1266 C CA . SER A 1 169 ? -0.974 -9.184 9.317 1.00 89.94 169 SER A CA 1
ATOM 1267 C C . SER A 1 169 ? -0.074 -8.031 8.900 1.00 89.94 169 SER A C 1
ATOM 1269 O O . SER A 1 169 ? 1.028 -8.257 8.402 1.00 89.94 169 SER A O 1
ATOM 1271 N N . VAL A 1 170 ? -0.531 -6.799 9.112 1.00 87.25 170 VAL A N 1
ATOM 1272 C CA . VAL A 1 170 ? 0.190 -5.587 8.707 1.00 87.25 170 VAL A CA 1
ATOM 1273 C C . VAL A 1 170 ? 1.157 -5.164 9.820 1.00 87.25 170 VAL A C 1
ATOM 1275 O O . VAL A 1 170 ? 0.703 -4.822 10.920 1.00 87.25 170 VAL A O 1
ATOM 1278 N N . PRO A 1 171 ? 2.483 -5.152 9.576 1.00 82.94 171 PRO A N 1
ATOM 1279 C CA . PRO A 1 171 ? 3.456 -4.655 10.544 1.00 82.94 171 PRO A CA 1
ATOM 1280 C C . PRO A 1 171 ? 3.210 -3.178 10.880 1.00 82.94 171 PRO A C 1
ATOM 1282 O O . PRO A 1 171 ? 3.002 -2.344 9.992 1.00 82.94 171 PRO A O 1
ATOM 1285 N N . SER A 1 172 ? 3.227 -2.836 12.171 1.00 82.75 172 SER A N 1
ATOM 1286 C CA . SER A 1 172 ? 2.992 -1.466 12.638 1.00 82.75 172 SER A CA 1
ATOM 1287 C C . SER A 1 172 ? 3.546 -1.206 14.043 1.00 82.75 172 SER A C 1
ATOM 1289 O O . SER A 1 172 ? 3.930 -2.128 14.756 1.00 82.75 172 SER A O 1
ATOM 1291 N N . LYS A 1 173 ? 3.531 0.063 14.471 1.00 83.44 173 LYS A N 1
ATOM 1292 C CA . LYS A 1 173 ? 3.850 0.498 15.845 1.00 83.44 173 LYS A CA 1
ATOM 1293 C C . LYS A 1 173 ? 2.716 0.262 16.849 1.00 83.44 173 LYS A C 1
ATOM 1295 O O . LYS A 1 173 ? 2.823 0.693 18.000 1.00 83.44 173 LYS A O 1
ATOM 1300 N N . LEU A 1 174 ? 1.611 -0.344 16.419 1.00 84.81 174 LEU A N 1
ATOM 1301 C CA . LEU A 1 174 ? 0.497 -0.668 17.299 1.00 84.81 174 LEU A CA 1
ATOM 1302 C C . LEU A 1 174 ? 0.858 -1.854 18.209 1.00 84.81 174 LEU A C 1
ATOM 1304 O O . LEU A 1 174 ? 1.648 -2.715 17.826 1.00 84.81 174 LEU A O 1
ATOM 1308 N N . PRO A 1 175 ? 0.275 -1.937 19.416 1.00 85.81 175 PRO A N 1
ATOM 1309 C CA . PRO A 1 175 ? 0.516 -3.052 20.334 1.00 85.81 175 PRO A CA 1
ATOM 1310 C C . PRO A 1 175 ? -0.104 -4.384 19.876 1.00 85.81 175 PRO A C 1
ATOM 1312 O O . PRO A 1 175 ? 0.286 -5.438 20.376 1.00 85.81 175 PRO A O 1
ATOM 1315 N N . PHE A 1 176 ? -1.066 -4.343 18.950 1.00 88.56 176 PHE A N 1
ATOM 1316 C CA . PHE A 1 176 ? -1.720 -5.512 18.362 1.00 88.56 176 PHE A CA 1
ATOM 1317 C C . PHE A 1 176 ? -1.582 -5.488 16.838 1.00 88.56 176 PHE A C 1
ATOM 1319 O O . PHE A 1 176 ? -1.362 -4.431 16.246 1.00 88.56 176 PHE A O 1
ATOM 1326 N N . THR A 1 177 ? -1.737 -6.645 16.198 1.00 88.31 177 THR A N 1
ATOM 1327 C CA . THR A 1 177 ? -1.746 -6.743 14.737 1.00 88.31 177 THR A CA 1
ATOM 1328 C C . THR A 1 177 ? -3.022 -6.131 14.167 1.00 88.31 177 THR A C 1
ATOM 1330 O O . THR A 1 177 ? -4.114 -6.309 14.712 1.00 88.31 177 THR A O 1
ATOM 1333 N N . PHE A 1 178 ? -2.868 -5.380 13.077 1.00 92.44 178 PHE A N 1
ATOM 1334 C CA . PHE A 1 178 ? -3.972 -5.034 12.192 1.00 92.44 178 PHE A CA 1
ATOM 1335 C C . PHE A 1 178 ? -4.035 -6.116 11.118 1.00 92.44 178 PHE A C 1
ATOM 1337 O O . PHE A 1 178 ? -3.104 -6.250 10.320 1.00 92.44 178 PHE A O 1
ATOM 1344 N N . ASP A 1 179 ? -5.096 -6.911 11.145 1.00 94.50 179 ASP A N 1
ATOM 1345 C CA . ASP A 1 179 ? -5.252 -8.079 10.290 1.00 94.50 179 ASP A CA 1
ATOM 1346 C C . ASP A 1 179 ? -6.299 -7.817 9.206 1.00 94.50 179 ASP A C 1
ATOM 1348 O O . ASP A 1 179 ? -7.376 -7.275 9.463 1.00 94.50 179 ASP A O 1
ATOM 1352 N N . ILE A 1 180 ? -5.977 -8.238 7.987 1.00 94.62 180 ILE A N 1
ATOM 1353 C CA . ILE A 1 180 ? -6.840 -8.187 6.809 1.00 94.62 180 ILE A CA 1
ATOM 1354 C C . ILE A 1 180 ? -7.086 -9.621 6.361 1.00 94.62 180 ILE A C 1
ATOM 1356 O O . ILE A 1 180 ? -6.148 -10.401 6.240 1.00 94.62 180 ILE A O 1
ATOM 1360 N N . SER A 1 181 ? -8.337 -9.986 6.104 1.00 93.94 181 SER A N 1
ATOM 1361 C CA . SER A 1 181 ? -8.695 -11.282 5.523 1.00 93.94 181 SER A CA 1
ATOM 1362 C C . SER A 1 181 ? -9.395 -11.084 4.189 1.00 93.94 181 SER A C 1
ATOM 1364 O O . SER A 1 181 ? -10.406 -10.377 4.105 1.00 93.94 181 SER A O 1
ATOM 1366 N N . ALA A 1 182 ? -8.850 -11.719 3.155 1.00 91.12 182 ALA A N 1
ATOM 1367 C CA . ALA A 1 182 ? -9.448 -11.749 1.831 1.00 91.12 182 ALA A CA 1
ATOM 1368 C C . ALA A 1 182 ? -10.517 -12.843 1.770 1.00 91.12 182 ALA A C 1
ATOM 1370 O O . ALA A 1 182 ? -10.385 -13.897 2.392 1.00 91.12 182 ALA A O 1
ATOM 1371 N N . GLY A 1 183 ? -11.573 -12.607 0.998 1.00 87.81 183 GLY A N 1
ATOM 1372 C CA . GLY A 1 183 ? -12.529 -13.657 0.674 1.00 87.81 183 GLY A CA 1
ATOM 1373 C C . GLY A 1 183 ? -11.989 -14.662 -0.346 1.00 87.81 183 GLY A C 1
ATOM 1374 O O . GLY A 1 183 ? -10.829 -14.609 -0.758 1.00 87.81 183 GLY A O 1
ATOM 1375 N N . ALA A 1 184 ? -12.832 -15.606 -0.757 1.00 86.88 184 ALA A N 1
ATOM 1376 C CA . ALA A 1 184 ? -12.474 -16.600 -1.766 1.00 86.88 184 ALA A CA 1
ATOM 1377 C C . ALA A 1 184 ? -12.712 -16.079 -3.192 1.00 86.88 184 ALA A C 1
ATOM 1379 O O . ALA A 1 184 ? -11.986 -16.448 -4.121 1.00 86.88 184 ALA A O 1
ATOM 1380 N N . VAL A 1 185 ? -13.723 -15.226 -3.365 1.00 85.38 185 VAL A N 1
ATOM 1381 C CA . VAL A 1 185 ? -14.113 -14.646 -4.657 1.00 85.38 185 VAL A CA 1
ATOM 1382 C C . VAL A 1 185 ? -14.215 -13.125 -4.594 1.00 85.38 185 VAL A C 1
ATOM 1384 O O . VAL A 1 185 ? -14.340 -12.546 -3.521 1.00 85.38 185 VAL A O 1
ATOM 1387 N N . ASP A 1 186 ? -14.223 -12.470 -5.755 1.00 81.69 186 ASP A N 1
ATOM 1388 C CA . ASP A 1 186 ? -14.158 -11.003 -5.852 1.00 81.69 186 ASP A CA 1
ATOM 1389 C C . ASP A 1 186 ? -15.328 -10.301 -5.149 1.00 81.69 186 ASP A C 1
ATOM 1391 O O . ASP A 1 186 ? -15.158 -9.231 -4.571 1.00 81.69 186 ASP A O 1
ATOM 1395 N N . SER A 1 187 ? -16.505 -10.935 -5.139 1.00 82.00 187 SER A N 1
ATOM 1396 C CA . SER A 1 187 ? -17.704 -10.438 -4.457 1.00 82.00 187 SER A CA 1
ATOM 1397 C C . SER A 1 187 ? -17.697 -10.632 -2.938 1.00 82.00 187 SER A C 1
ATOM 1399 O O . SER A 1 187 ? -18.633 -10.187 -2.274 1.00 82.00 187 SER A O 1
ATOM 1401 N N . ASP A 1 188 ? -16.689 -11.302 -2.374 1.00 86.06 188 ASP A N 1
ATOM 1402 C CA . ASP A 1 188 ? -16.585 -11.519 -0.931 1.00 86.06 188 ASP A CA 1
ATOM 1403 C C . ASP A 1 188 ? -15.946 -10.303 -0.248 1.00 86.06 188 ASP A C 1
ATOM 1405 O O . ASP A 1 188 ? -14.937 -9.773 -0.736 1.00 86.06 188 ASP A O 1
ATOM 1409 N N . PRO A 1 189 ? -16.531 -9.804 0.856 1.00 86.00 189 PRO A N 1
ATOM 1410 C CA . PRO A 1 189 ? -16.019 -8.622 1.534 1.00 86.00 189 PRO A CA 1
ATOM 1411 C C . PRO A 1 189 ? -14.636 -8.884 2.131 1.00 86.00 189 PRO A C 1
ATOM 1413 O O . PRO A 1 189 ? -14.358 -9.969 2.643 1.00 86.00 189 PRO A O 1
ATOM 1416 N N . VAL A 1 190 ? -13.797 -7.850 2.134 1.00 89.12 190 VAL A N 1
ATOM 1417 C CA . VAL A 1 190 ? -12.579 -7.850 2.947 1.00 89.12 190 VAL A CA 1
ATOM 1418 C C . VAL A 1 190 ? -12.978 -7.670 4.406 1.00 89.12 190 VAL A C 1
ATOM 1420 O O . VAL A 1 190 ? -13.778 -6.789 4.736 1.00 89.12 190 VAL A O 1
ATOM 1423 N N . THR A 1 191 ? -12.433 -8.523 5.268 1.00 91.81 191 THR A N 1
ATOM 1424 C CA . THR A 1 191 ? -12.628 -8.432 6.717 1.00 91.81 191 THR A CA 1
ATOM 1425 C C . THR A 1 191 ? -11.399 -7.819 7.360 1.00 91.81 191 THR A C 1
ATOM 1427 O O . THR A 1 191 ? -10.275 -8.188 7.027 1.00 91.81 191 THR A O 1
ATOM 1430 N N . PHE A 1 192 ? -11.619 -6.918 8.308 1.00 94.19 192 PHE A N 1
ATOM 1431 C CA . PHE A 1 192 ? -10.572 -6.237 9.058 1.00 94.19 192 PHE A CA 1
ATOM 1432 C C . PHE A 1 192 ? -10.694 -6.568 10.537 1.00 94.19 192 PHE A C 1
ATOM 1434 O O . PHE A 1 192 ? -11.810 -6.675 11.053 1.00 94.19 192 PHE A O 1
ATOM 1441 N N . ALA A 1 193 ? -9.565 -6.703 11.228 1.00 94.44 193 ALA A N 1
ATOM 1442 C CA . ALA A 1 193 ? -9.544 -6.919 12.665 1.00 94.44 193 ALA A CA 1
ATOM 1443 C C . ALA A 1 193 ? -8.390 -6.182 13.353 1.00 94.44 193 ALA A C 1
ATOM 1445 O O . ALA A 1 193 ? -7.275 -6.111 12.843 1.00 94.44 193 ALA A O 1
ATOM 1446 N N . TYR A 1 194 ? -8.665 -5.651 14.545 1.00 94.12 194 TYR A N 1
ATOM 1447 C CA . TYR A 1 194 ? -7.658 -5.028 15.402 1.00 94.12 194 TYR A CA 1
ATOM 1448 C C . TYR A 1 194 ? -8.102 -5.040 16.867 1.00 94.12 194 TYR A C 1
ATOM 1450 O O . TYR A 1 194 ? -9.187 -4.564 17.193 1.00 94.12 194 TYR A O 1
ATOM 1458 N N . ALA A 1 195 ? -7.264 -5.553 17.773 1.00 91.88 195 ALA A N 1
ATOM 1459 C CA . ALA A 1 195 ? -7.504 -5.529 19.225 1.00 91.88 195 ALA A CA 1
ATOM 1460 C C . ALA A 1 195 ? -8.916 -6.011 19.652 1.00 91.88 195 ALA A C 1
ATOM 1462 O O . ALA A 1 195 ? -9.541 -5.447 20.549 1.00 91.88 195 ALA A O 1
ATOM 1463 N N . GLY A 1 196 ? -9.443 -7.044 18.984 1.00 89.56 196 GLY A N 1
ATOM 1464 C CA . GLY A 1 196 ? -10.785 -7.590 19.237 1.00 89.56 196 GLY A CA 1
ATOM 1465 C C . GLY A 1 196 ? -11.939 -6.848 18.549 1.00 89.56 196 GLY A C 1
ATOM 1466 O O . GLY A 1 196 ? -13.074 -7.312 18.626 1.00 89.56 196 GLY A O 1
ATOM 1467 N N . GLN A 1 197 ? -11.671 -5.739 17.855 1.00 91.81 197 GLN A N 1
ATOM 1468 C CA . GLN A 1 197 ? -12.595 -5.143 16.889 1.00 91.81 197 GLN A CA 1
ATOM 1469 C C . GLN A 1 197 ? -12.550 -5.959 15.595 1.00 91.81 197 GLN A C 1
ATOM 1471 O O . GLN A 1 197 ? -11.484 -6.426 15.188 1.00 91.81 197 GLN A O 1
ATOM 1476 N N . THR A 1 198 ? -13.695 -6.134 14.945 1.00 92.06 198 THR A N 1
ATOM 1477 C CA . THR A 1 198 ? -13.799 -6.793 13.639 1.00 92.06 198 THR A CA 1
ATOM 1478 C C . THR A 1 198 ? -14.908 -6.131 12.844 1.00 92.06 198 THR A C 1
ATOM 1480 O O . THR A 1 198 ? -15.978 -5.892 13.401 1.00 92.06 198 THR A O 1
ATOM 1483 N N . TRP A 1 199 ? -14.653 -5.832 11.572 1.00 91.62 199 TRP A N 1
ATOM 1484 C CA . TRP A 1 199 ? -15.629 -5.186 10.698 1.00 91.62 199 TRP A CA 1
ATOM 1485 C C . TRP A 1 199 ? -15.449 -5.598 9.238 1.00 91.62 199 TRP A C 1
ATOM 1487 O O . TRP A 1 199 ? -14.379 -6.052 8.819 1.00 91.62 199 TRP A O 1
ATOM 1497 N N . VAL A 1 200 ? -16.516 -5.424 8.462 1.00 88.31 200 VAL A N 1
ATOM 1498 C CA . VAL A 1 200 ? -16.537 -5.627 7.010 1.00 88.31 200 VAL A CA 1
ATOM 1499 C C . VAL A 1 200 ? -17.100 -4.396 6.320 1.00 88.31 200 VAL A C 1
ATOM 1501 O O . VAL A 1 200 ? -17.950 -3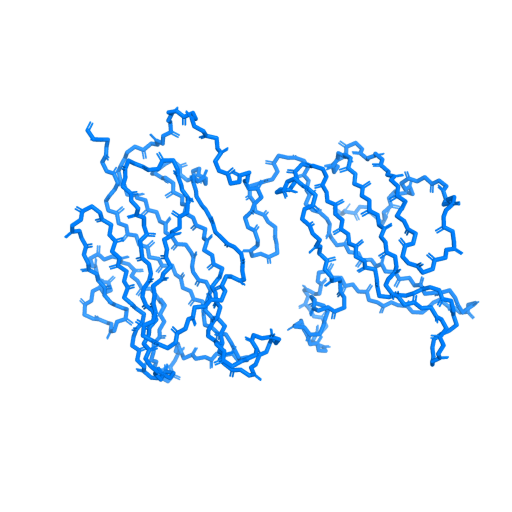.678 6.838 1.00 88.31 200 VAL A O 1
ATOM 1504 N N . CYS A 1 201 ? -16.664 -4.151 5.095 1.00 76.94 201 CYS A N 1
ATOM 1505 C CA . CYS A 1 201 ? -17.045 -2.942 4.373 1.00 76.94 201 CYS A CA 1
ATOM 1506 C C . CYS A 1 201 ? -18.221 -3.209 3.425 1.00 76.94 201 CYS A C 1
ATOM 1508 O O . CYS A 1 201 ? -18.151 -3.041 2.212 1.00 76.94 201 CYS A O 1
ATOM 1510 N N . ASN A 1 202 ? -19.327 -3.682 4.005 1.00 73.56 202 ASN A N 1
ATOM 1511 C CA . ASN A 1 202 ? -20.553 -4.068 3.294 1.00 73.56 202 ASN A CA 1
ATOM 1512 C C . ASN A 1 202 ? -21.696 -3.036 3.433 1.00 73.56 202 ASN A C 1
ATOM 1514 O O . ASN A 1 202 ? -22.822 -3.301 3.018 1.00 73.56 202 ASN A O 1
ATOM 1518 N N . GLY A 1 203 ? -21.418 -1.874 4.032 1.00 66.75 203 GLY A N 1
ATOM 1519 C CA . GLY A 1 203 ? -22.402 -0.824 4.312 1.00 66.75 203 GLY A CA 1
ATOM 1520 C C . GLY A 1 203 ? -23.046 -0.894 5.702 1.00 66.75 203 GLY A C 1
ATOM 1521 O O . GLY A 1 203 ? -23.588 0.115 6.144 1.00 66.75 203 GLY A O 1
ATOM 1522 N N . GLU A 1 204 ? -22.943 -2.014 6.425 1.00 67.25 204 GLU A N 1
ATOM 1523 C CA . GLU A 1 204 ? -23.459 -2.133 7.799 1.00 67.25 204 GLU A CA 1
ATOM 1524 C C . GLU A 1 204 ? -22.506 -1.479 8.816 1.00 67.25 204 GLU A C 1
ATOM 1526 O O . GLU A 1 204 ? -22.955 -0.738 9.690 1.00 67.25 204 GLU A O 1
ATOM 1531 N N . ASP A 1 205 ? -21.189 -1.639 8.632 1.00 65.56 205 ASP A N 1
ATOM 1532 C CA . ASP A 1 205 ? -20.159 -1.060 9.516 1.00 65.56 205 ASP A CA 1
ATOM 1533 C C . ASP A 1 205 ? -19.647 0.322 9.060 1.00 65.56 205 ASP A C 1
ATOM 1535 O O . ASP A 1 205 ? -18.760 0.913 9.687 1.00 65.56 205 ASP A O 1
ATOM 1539 N N . GLN A 1 206 ? -20.223 0.884 7.988 1.00 62.75 206 GLN A N 1
ATOM 1540 C CA . GLN A 1 206 ? -19.801 2.168 7.407 1.00 62.75 206 GLN A CA 1
ATOM 1541 C C . GLN A 1 206 ? -19.836 3.320 8.418 1.00 62.75 206 GLN A C 1
ATOM 1543 O O . GLN A 1 206 ? -18.967 4.187 8.390 1.00 62.75 206 GLN A O 1
ATOM 1548 N N . SER A 1 207 ? -20.805 3.341 9.336 1.00 68.00 207 SER A N 1
ATOM 1549 C CA . SER A 1 207 ? -20.920 4.425 10.319 1.00 68.00 207 SER A CA 1
ATOM 1550 C C . SER A 1 207 ? -19.981 4.279 11.515 1.00 68.00 207 SER A C 1
ATOM 1552 O O . SER A 1 207 ? -19.630 5.285 12.124 1.00 68.00 207 SER A O 1
ATOM 1554 N N . ALA A 1 208 ? -19.610 3.048 11.881 1.00 82.12 208 ALA A N 1
ATOM 1555 C CA . ALA A 1 208 ? -18.787 2.783 13.060 1.00 82.12 208 ALA A CA 1
ATOM 1556 C C . ALA A 1 208 ? -17.295 2.859 12.737 1.00 82.12 208 ALA A C 1
ATOM 1558 O O . ALA A 1 208 ? -16.541 3.405 13.532 1.00 82.12 208 ALA A O 1
ATOM 1559 N N . HIS A 1 209 ? -16.902 2.361 11.561 1.00 87.44 209 HIS A N 1
ATOM 1560 C CA . HIS A 1 209 ? -15.513 2.285 11.112 1.00 87.44 209 HIS A CA 1
ATOM 1561 C C . HIS A 1 209 ? -15.211 3.195 9.921 1.00 87.44 209 HIS A C 1
ATOM 1563 O O . HIS A 1 209 ? -14.103 3.170 9.402 1.00 87.44 209 HIS A O 1
ATOM 1569 N N . GLY A 1 210 ? -16.171 3.998 9.452 1.00 84.69 210 GLY A N 1
ATOM 1570 C CA . GLY A 1 210 ? -15.957 4.889 8.309 1.00 84.69 210 GLY A CA 1
ATOM 1571 C C . GLY A 1 210 ? -15.547 4.152 7.032 1.00 84.69 210 GLY A C 1
ATOM 1572 O O . GLY A 1 210 ? -14.890 4.759 6.196 1.00 84.69 210 GLY A O 1
ATOM 1573 N N . CYS A 1 211 ? -15.857 2.853 6.907 1.00 86.38 211 CYS A N 1
ATOM 1574 C CA . CYS A 1 211 ? -15.224 2.035 5.880 1.00 86.38 211 CYS A CA 1
ATOM 1575 C C . CYS A 1 211 ? -15.786 2.292 4.479 1.00 86.38 211 CYS A C 1
ATOM 1577 O O . CYS A 1 211 ? -16.964 2.034 4.227 1.00 86.38 211 CYS A O 1
ATOM 1579 N N . THR A 1 212 ? -14.931 2.719 3.552 1.00 83.62 212 THR A N 1
ATOM 1580 C CA . THR A 1 212 ? -15.312 3.005 2.162 1.00 83.62 212 THR A CA 1
ATOM 1581 C C . THR A 1 212 ? -14.914 1.916 1.167 1.00 83.62 212 THR A C 1
ATOM 1583 O O . THR A 1 212 ? -15.447 1.922 0.057 1.00 83.62 212 THR A O 1
ATOM 1586 N N . LEU A 1 213 ? -14.063 0.958 1.564 1.00 82.75 213 LEU A N 1
ATOM 1587 C CA . LEU A 1 213 ? -13.602 -0.131 0.694 1.00 82.75 213 LEU A CA 1
ATOM 1588 C C . LEU A 1 213 ? -14.788 -0.997 0.254 1.00 82.75 213 LEU A C 1
ATOM 1590 O O . LEU A 1 213 ? -15.396 -1.686 1.064 1.00 82.75 213 LEU A O 1
ATOM 1594 N N . GLY A 1 214 ? -15.181 -0.931 -1.011 1.00 67.56 214 GLY A N 1
ATOM 1595 C CA . GLY A 1 214 ? -16.477 -1.461 -1.422 1.00 67.56 214 GLY A CA 1
ATOM 1596 C C . GLY A 1 214 ? -16.464 -2.865 -2.016 1.00 67.56 214 GLY A C 1
ATOM 1597 O O . GLY A 1 214 ? -15.440 -3.422 -2.408 1.00 67.56 214 GLY A O 1
ATOM 1598 N N . ASN A 1 215 ? -17.670 -3.431 -2.109 1.00 60.00 215 ASN A N 1
ATOM 1599 C CA . ASN A 1 215 ? -17.945 -4.668 -2.831 1.00 60.00 215 ASN A CA 1
ATOM 1600 C C . ASN A 1 215 ? -19.295 -4.606 -3.569 1.00 60.00 215 ASN A C 1
ATOM 1602 O O . ASN A 1 215 ? -20.216 -5.379 -3.305 1.00 60.00 215 ASN A O 1
ATOM 1606 N N . GLY A 1 216 ? -19.473 -3.599 -4.432 1.00 50.06 216 GLY A N 1
ATOM 1607 C CA . GLY A 1 216 ? -20.764 -3.331 -5.076 1.00 50.06 216 GLY A CA 1
ATOM 1608 C C . GLY A 1 216 ? -20.689 -2.360 -6.260 1.00 50.06 216 GLY A C 1
ATOM 1609 O O . GLY A 1 216 ? -19.639 -1.784 -6.503 1.00 50.06 216 GLY A O 1
ATOM 1610 N N . PRO A 1 217 ? -21.796 -2.135 -6.993 1.00 43.59 217 PRO A N 1
ATOM 1611 C CA . PRO A 1 217 ? -21.807 -1.515 -8.329 1.00 43.59 217 PRO A CA 1
ATOM 1612 C C . PRO A 1 217 ? -21.302 -0.063 -8.423 1.00 43.59 217 PRO A C 1
ATOM 1614 O O . PRO A 1 217 ? -21.158 0.431 -9.534 1.00 43.59 217 PRO A O 1
ATOM 1617 N N . ASN A 1 218 ? -21.048 0.603 -7.292 1.00 49.28 218 ASN A N 1
ATOM 1618 C CA . ASN A 1 218 ? -20.482 1.956 -7.243 1.00 49.28 218 ASN A CA 1
ATOM 1619 C C . ASN A 1 218 ? -19.050 2.011 -6.675 1.00 49.28 218 ASN A C 1
ATOM 1621 O O . ASN A 1 218 ? -18.411 3.034 -6.843 1.00 49.28 218 ASN A O 1
ATOM 1625 N N . ASN A 1 219 ? -18.586 0.952 -5.994 1.00 54.50 219 ASN A N 1
ATOM 1626 C CA . ASN A 1 219 ? -17.300 0.877 -5.278 1.00 54.50 219 ASN A CA 1
ATOM 1627 C C . ASN A 1 219 ? -16.704 -0.546 -5.429 1.00 54.50 219 ASN A C 1
ATOM 1629 O O . ASN A 1 219 ? -16.259 -1.158 -4.459 1.00 54.50 219 ASN A O 1
ATOM 1633 N N . GLY A 1 220 ? -16.883 -1.164 -6.597 1.00 62.69 220 GLY A N 1
ATOM 1634 C CA . GLY A 1 220 ? -16.354 -2.494 -6.905 1.00 62.69 220 GLY A CA 1
ATOM 1635 C C . GLY A 1 220 ? -14.889 -2.393 -7.307 1.00 62.69 220 GLY A C 1
ATOM 1636 O O . GLY A 1 220 ? -14.271 -1.352 -7.116 1.00 62.69 220 GLY A O 1
ATOM 1637 N N . TYR A 1 221 ? -14.347 -3.454 -7.901 1.00 65.06 221 TYR A N 1
ATOM 1638 C CA . TYR A 1 221 ? -13.086 -3.314 -8.621 1.00 65.06 221 TYR A CA 1
ATOM 1639 C C . TYR A 1 221 ? -13.266 -2.310 -9.769 1.00 65.06 221 TYR A C 1
ATOM 1641 O O . TYR A 1 221 ? -14.121 -2.505 -10.638 1.00 65.06 221 TYR A O 1
ATOM 1649 N N . GLU A 1 222 ? -12.474 -1.245 -9.764 1.00 63.12 222 GLU A N 1
ATOM 1650 C CA . GLU A 1 222 ? -12.343 -0.283 -10.850 1.00 63.12 222 GLU A CA 1
ATOM 1651 C C . GLU A 1 222 ? -10.963 -0.487 -11.471 1.00 63.12 222 GLU A C 1
ATOM 1653 O O . GLU A 1 222 ? -9.956 -0.313 -10.812 1.00 63.12 222 GLU A O 1
ATOM 1658 N N . ASN A 1 223 ? -10.898 -0.892 -12.742 1.00 65.00 223 ASN A N 1
ATOM 1659 C CA . ASN A 1 223 ? -9.629 -1.142 -13.448 1.00 65.00 223 ASN A CA 1
ATOM 1660 C C . ASN A 1 223 ? -8.706 -2.213 -12.820 1.00 65.00 223 ASN A C 1
ATOM 1662 O O . ASN A 1 223 ? -7.507 -2.212 -13.081 1.00 65.00 223 ASN A O 1
ATOM 1666 N N . GLY A 1 224 ? -9.271 -3.173 -12.080 1.00 69.00 224 GLY A N 1
ATOM 1667 C CA . GLY A 1 224 ? -8.525 -4.309 -11.525 1.00 69.00 224 GLY A CA 1
ATOM 1668 C C . GLY A 1 224 ? -8.097 -4.131 -10.070 1.00 69.00 224 GLY A C 1
ATOM 1669 O O . GLY A 1 224 ? -7.525 -5.053 -9.494 1.00 69.00 224 GLY A O 1
ATOM 1670 N N . ASP A 1 225 ? -8.423 -3.004 -9.443 1.00 75.38 225 ASP A N 1
ATOM 1671 C CA . ASP A 1 225 ? -8.200 -2.760 -8.022 1.00 75.38 225 ASP A CA 1
ATOM 1672 C C . ASP A 1 225 ? -9.406 -2.089 -7.353 1.00 75.38 225 ASP A C 1
ATOM 1674 O O . ASP A 1 225 ? -10.351 -1.649 -8.007 1.00 75.38 225 ASP A O 1
ATOM 1678 N N . ARG A 1 226 ? -9.436 -2.098 -6.021 1.00 79.50 226 ARG A N 1
ATOM 1679 C CA . ARG A 1 226 ? -10.408 -1.336 -5.235 1.00 79.50 226 ARG A CA 1
ATOM 1680 C C . ARG A 1 226 ? -9.715 -0.688 -4.054 1.00 79.50 226 ARG A C 1
ATOM 1682 O O . ARG A 1 226 ? -9.023 -1.358 -3.288 1.00 79.50 226 ARG A O 1
ATOM 1689 N N . GLU A 1 227 ? -9.986 0.593 -3.864 1.00 83.62 227 GLU A N 1
ATOM 1690 C CA . GLU A 1 227 ? -9.408 1.385 -2.787 1.00 83.62 227 GLU A CA 1
ATOM 1691 C C . GLU A 1 227 ? -10.453 1.799 -1.749 1.00 83.62 227 GLU A C 1
ATOM 1693 O O . GLU A 1 227 ? -11.657 1.889 -2.013 1.00 83.62 227 GLU A O 1
ATOM 1698 N N . GLY A 1 228 ? -9.990 2.044 -0.530 1.00 82.88 228 GLY A N 1
ATOM 1699 C CA . GLY A 1 228 ? -10.838 2.575 0.515 1.00 82.88 228 GLY A CA 1
ATOM 1700 C C . GLY A 1 228 ? -10.091 2.909 1.790 1.00 82.88 228 GLY A C 1
ATOM 1701 O O . GLY A 1 228 ? -8.994 2.426 2.060 1.00 82.88 228 GLY A O 1
ATOM 1702 N N . ASP A 1 229 ? -10.743 3.725 2.601 1.00 86.31 229 ASP A N 1
ATOM 1703 C CA . ASP A 1 229 ? -10.297 4.116 3.923 1.00 86.31 229 ASP A CA 1
ATOM 1704 C C . ASP A 1 229 ? -11.186 3.456 4.969 1.00 86.31 229 ASP A C 1
ATOM 1706 O O . ASP A 1 229 ? -12.379 3.229 4.759 1.00 86.31 229 ASP A O 1
ATOM 1710 N N . MET A 1 230 ? -10.609 3.166 6.123 1.00 91.31 230 MET A N 1
ATOM 1711 C CA . MET A 1 230 ? -11.317 2.723 7.312 1.00 91.31 230 MET A CA 1
ATOM 1712 C C . MET A 1 230 ? -10.650 3.293 8.550 1.00 91.31 230 MET A C 1
ATOM 1714 O O . MET A 1 230 ? -9.482 3.671 8.539 1.00 91.31 230 MET A O 1
ATOM 1718 N N . GLY A 1 231 ? -11.395 3.357 9.640 1.00 92.69 231 GLY A N 1
ATOM 1719 C CA . GLY A 1 231 ? -10.903 3.789 10.928 1.00 92.69 231 GLY A CA 1
ATOM 1720 C C . GLY A 1 231 ? -11.238 2.803 12.029 1.00 92.69 231 GLY A C 1
ATOM 1721 O O . GLY A 1 231 ? -12.164 1.995 11.936 1.00 92.69 231 GLY A O 1
ATOM 1722 N N . PHE A 1 232 ? -10.428 2.849 13.072 1.00 94.50 232 PHE A N 1
ATOM 1723 C CA . PHE A 1 232 ? -10.526 1.959 14.213 1.00 94.50 232 PHE A CA 1
ATOM 1724 C C . PHE A 1 232 ? -9.927 2.635 15.438 1.00 94.50 232 PHE A C 1
ATOM 1726 O O . PHE A 1 232 ? -9.036 3.484 15.340 1.00 94.50 232 PHE A O 1
ATOM 1733 N N . THR A 1 233 ? -10.410 2.250 16.614 1.00 94.19 233 THR A N 1
ATOM 1734 C CA . THR A 1 233 ? -9.839 2.757 17.860 1.00 94.19 233 THR A CA 1
ATOM 1735 C C . THR A 1 233 ? -8.511 2.062 18.113 1.00 94.19 233 THR A C 1
ATOM 1737 O O . THR A 1 233 ? -8.457 0.835 18.216 1.00 94.19 233 THR A O 1
ATOM 1740 N N . CYS A 1 234 ? -7.447 2.847 18.232 1.00 90.12 234 CYS A N 1
ATOM 1741 C CA . CYS A 1 234 ? -6.130 2.393 18.638 1.00 90.12 234 CYS A CA 1
ATOM 1742 C C . CYS A 1 234 ? -5.807 2.955 20.022 1.00 90.12 234 CYS A C 1
ATOM 1744 O O . CYS A 1 234 ? -5.461 4.125 20.180 1.00 90.12 234 CYS A O 1
ATOM 1746 N N . ASP A 1 235 ? -5.926 2.105 21.036 1.00 85.62 235 ASP A N 1
ATOM 1747 C CA . ASP A 1 235 ? -5.585 2.457 22.411 1.00 85.62 235 ASP A CA 1
ATOM 1748 C C . ASP A 1 235 ? -4.168 2.005 22.748 1.00 85.62 235 ASP A C 1
ATOM 1750 O O . ASP A 1 235 ? -3.691 0.974 22.260 1.00 85.62 235 ASP A O 1
ATOM 1754 N N . ALA A 1 236 ? -3.488 2.784 23.595 1.00 74.06 236 ALA A N 1
ATOM 1755 C CA . ALA A 1 236 ? -2.268 2.313 24.235 1.00 74.06 236 ALA A CA 1
ATOM 1756 C C . ALA A 1 236 ? -2.624 1.106 25.117 1.00 74.06 236 ALA A C 1
ATOM 1758 O O . ALA A 1 236 ? -3.596 1.173 25.871 1.00 74.06 236 ALA A O 1
ATOM 1759 N N . ALA A 1 237 ? -1.869 0.015 24.972 1.00 64.12 237 ALA A N 1
ATOM 1760 C CA . ALA A 1 237 ? -2.050 -1.202 25.764 1.00 64.12 237 ALA A CA 1
ATOM 1761 C C . ALA A 1 237 ? -1.856 -0.966 27.270 1.00 64.12 237 ALA A C 1
ATOM 1763 O O . ALA A 1 237 ? -1.030 -0.095 27.637 1.00 64.12 237 ALA A O 1
#

Secondary structure (DSSP, 8-state):
-PPSPPP-------STTPEEEEEETTTEEEEEEEEEESSSSSSEEEEEEEETTSTTT-EEEHHHHHHHH-S-SS--SEEEEE-TTS-EEEEE--PPTT-SEETTEE-SPS---------EEEEEEEEEEPTTSTT-TTSEEEEEEEE-TTS-EEEEEEEEEE-TT-EEEEPBSSSS-EEEE--SSTTSPPEEEETTEEEETTTTSHHHH------STTSS-BTTEEEEEEEEEE---

Organism: NCBI:txid48507

Mean predicted aligned error: 13.23 Å